Protein AF-A0A3M1CQU5-F1 (afdb_monomer)

pLDDT: mean 83.81, std 15.67, range [31.2, 97.31]

Radius of gyration: 35.04 Å; Cα contacts (8 Å, |Δi|>4): 657; chains: 1; bounding box: 74×43×96 Å

Mean predicted aligned error: 16.48 Å

Nearest PDB structures (foldseek):
  7y9a-assembly1_A-2  TM=2.782E-01  e=5.079E-05  Chelicerata
  7q62-assembly1_B  TM=3.219E-01  e=7.381E-04  Homo sapiens
  5x0t-assembly2_F  TM=5.347E-01  e=2.603E-01  Homo sapiens
  7zg0-assembly1_D  TM=3.178E-01  e=1.692E-02  Mus musculus
  3s8w-assembly3_C  TM=5.968E-01  e=6.473E-01  Homo sapiens

Foldseek 3Di:
DDPPPDDDDQFQQPDPVSDDDLQRTDCVPPAEEEEDLDFQQPQPQLCDPPHNDDDHHVQRSQLVDPSGHQKYKDFSGHRDDPCNVQLVVQLVVCLVVCLVFFSLVSSVRSLVVDDDDCRNNVRIDMDHDRRDRDAPDQAFEWDWDWDPQPQWTKIFIAGPVAGDWQKKKWKAAPPHTDDIFTQDPNRIGTDPDGQDAQGKIWIWIGDRRHDIDIDIDHRHPPPNPPVPDCPFPPDWDWDDWPPFQDEFKIKTKIFFSAWFFKWKFKADPVRDTPGTQDGGIDGGGMDMTMDGDDPPDDWAKMKIWMDTPPDIDIDIGTYDD

Secondary structure (DSSP, 8-state):
--TT-S------BSSTTS---GGGB--TT--EEEE--SSSTT-TTTTSTT----S--HHHHHHHSTTSEEEEEEESS---STTHHHHHHHHHHHHHH-TTS-HHHHHHHHHHT-SS-HHHHHHEEEEE-TTPPPPSSPPBP-EEEEE-TTSSEEEEEEETTEE--S-EEEEEETTEEEEEEE--TTSEEEE-S---TT-EEEEEEE-TTBPPEEEEEE--------TTS----SS-EEPPPBSSSBSS-EEEEEEESS-EEEEEEEE-TT--EEEEEEEEEE-SEEEEEEE---TTSPSEEEEEEEEETTEEEEEEEEE--

Sequence (321 aa):
AAYNAWPKSYLLTGTPTGHGPLTSIVVANKPAFYYSLACDHGGFDFDAPPIQISGRTVCQELCSQPDGAVGFVAYSRWGWVNSSYRLQKAFFDSLFAHPDRPASAAMFASKLTFDYHRDLVYGQNYYGDPTVRVYTRQPKELTLSFDVSTGVEIVTVTDNTGPVAGVMVALSREGVLLETGVSDAAGQVHLATPIEPALEYTVTASGEGYVVRQTRLHGSIVTSVDDDEDILPHSFELAQNYPNPFNPTTTIAFDLPERAVINLSIYNLLGQKVTTLAQGAFPGGHHTVTWEPDATVASGVYFYRLRAGAATQVRKMVLMK

Solvent-accessible surface area (backbone atoms only — not comparable to full-atom values): 18334 Å² total; per-residue (Å²): 138,69,99,76,75,64,90,80,81,76,86,56,19,81,40,101,80,54,64,60,57,82,92,45,53,71,40,87,93,53,61,45,75,45,75,50,55,47,51,38,31,39,33,88,55,36,73,38,87,96,41,80,49,84,81,72,30,66,44,55,51,34,55,69,40,98,59,23,35,64,24,35,40,22,7,38,41,64,23,72,54,98,66,43,63,54,44,51,48,38,20,50,53,39,39,74,73,37,56,85,44,24,53,50,55,15,52,53,54,15,48,73,76,51,94,81,50,66,57,52,57,69,24,47,45,80,44,68,61,64,75,49,60,62,80,91,60,89,56,44,68,62,46,80,47,77,46,74,88,71,86,51,44,36,40,35,32,28,41,100,87,42,58,38,54,67,29,38,37,36,38,26,43,96,89,41,80,76,49,72,39,56,16,36,86,75,2,39,23,78,47,86,74,76,73,54,58,83,40,69,32,40,40,36,39,43,39,75,65,36,48,73,37,74,46,79,44,67,21,59,81,66,80,68,76,62,93,82,60,91,74,44,36,96,50,77,44,74,52,80,50,46,54,66,69,22,64,74,50,30,36,36,39,36,32,24,48,48,67,35,54,35,41,32,35,33,24,43,85,88,67,48,77,74,50,72,85,46,73,47,79,42,70,42,28,84,46,76,46,77,48,69,73,59,93,87,63,71,64,43,60,35,36,40,35,43,34,44,76,92,49,72,47,75,49,78,44,38,44,52,117

Structure (mmCIF, N/CA/C/O backbone):
data_AF-A0A3M1CQU5-F1
#
_entry.id   AF-A0A3M1CQU5-F1
#
loop_
_atom_site.group_PDB
_atom_site.id
_atom_site.type_symbol
_atom_site.label_atom_id
_atom_site.label_alt_id
_atom_site.label_comp_id
_atom_site.label_asym_id
_atom_site.label_entity_id
_atom_site.label_seq_id
_atom_site.pdbx_PDB_ins_code
_atom_site.Cartn_x
_atom_site.Cartn_y
_atom_site.Cartn_z
_atom_site.occupancy
_atom_site.B_iso_or_equiv
_atom_site.auth_seq_id
_atom_site.auth_comp_id
_atom_site.auth_asym_id
_atom_site.auth_atom_id
_atom_site.pdbx_PDB_model_num
ATOM 1 N N . ALA A 1 1 ? -3.578 14.605 -34.164 1.00 35.84 1 ALA A N 1
ATOM 2 C CA . ALA A 1 1 ? -3.690 15.522 -33.018 1.00 35.84 1 ALA A CA 1
ATOM 3 C C . ALA A 1 1 ? -2.891 14.952 -31.849 1.00 35.84 1 ALA A C 1
ATOM 5 O O . ALA A 1 1 ? -3.115 13.816 -31.469 1.00 35.84 1 ALA A O 1
ATOM 6 N N . ALA A 1 2 ? -1.908 15.729 -31.389 1.00 38.56 2 ALA A N 1
ATOM 7 C CA . ALA A 1 2 ? -1.206 15.663 -30.106 1.00 38.56 2 ALA A CA 1
ATOM 8 C C . ALA A 1 2 ? -0.567 14.342 -29.601 1.00 38.56 2 ALA A C 1
ATOM 10 O O . ALA A 1 2 ? -0.976 13.788 -28.590 1.00 38.56 2 ALA A O 1
ATOM 11 N N . TYR A 1 3 ? 0.595 13.984 -30.159 1.00 41.09 3 TYR A N 1
ATOM 12 C CA . TYR A 1 3 ? 1.638 13.245 -29.413 1.00 41.09 3 TYR A CA 1
ATOM 13 C C . TYR A 1 3 ? 2.224 14.082 -28.242 1.00 41.09 3 TYR A C 1
ATOM 15 O O . TYR A 1 3 ? 2.887 13.567 -27.352 1.00 41.09 3 TYR A O 1
ATOM 23 N N . ASN A 1 4 ? 1.953 15.395 -28.228 1.00 42.69 4 ASN A N 1
ATOM 24 C CA . ASN A 1 4 ? 2.582 16.399 -27.363 1.00 42.69 4 ASN A CA 1
ATOM 25 C C . ASN A 1 4 ? 1.679 16.985 -26.252 1.00 42.69 4 ASN A C 1
ATOM 27 O O . ASN A 1 4 ? 2.086 17.967 -25.640 1.00 42.69 4 ASN A O 1
ATOM 31 N N . ALA A 1 5 ? 0.476 16.453 -26.000 1.00 41.12 5 ALA A N 1
ATOM 32 C CA . ALA A 1 5 ? -0.470 17.050 -25.033 1.00 41.12 5 ALA A CA 1
ATOM 33 C C . ALA A 1 5 ? -0.428 16.460 -23.609 1.00 41.12 5 ALA A C 1
ATOM 35 O O . ALA A 1 5 ? -1.244 16.839 -22.775 1.00 41.12 5 ALA A O 1
ATOM 36 N N . TRP A 1 6 ? 0.504 15.557 -23.306 1.00 45.16 6 TRP A N 1
ATOM 37 C CA . TRP A 1 6 ? 0.680 15.030 -21.948 1.00 45.16 6 TRP A CA 1
ATOM 38 C C . TRP A 1 6 ? 1.546 15.989 -21.113 1.00 45.16 6 TRP A C 1
ATOM 40 O O . TRP A 1 6 ? 2.422 16.644 -21.687 1.00 45.16 6 TRP A O 1
ATOM 50 N N . PRO A 1 7 ? 1.336 16.103 -19.787 1.00 42.38 7 PRO A N 1
ATOM 51 C CA . PRO A 1 7 ? 2.141 16.984 -18.946 1.00 42.38 7 PRO A CA 1
ATOM 52 C C . PRO A 1 7 ? 3.620 16.588 -19.045 1.00 42.38 7 PRO A C 1
ATOM 54 O O . PRO A 1 7 ? 4.019 15.504 -18.630 1.00 42.38 7 PRO A O 1
ATOM 57 N N . LYS A 1 8 ? 4.433 17.467 -19.640 1.00 44.16 8 LYS A N 1
ATOM 58 C CA . LYS A 1 8 ? 5.888 17.308 -19.708 1.00 44.16 8 LYS A CA 1
ATOM 59 C C . LYS A 1 8 ? 6.475 17.781 -18.385 1.00 44.16 8 LYS A C 1
ATOM 61 O O . LYS A 1 8 ? 6.495 18.980 -18.117 1.00 44.16 8 LYS A O 1
ATOM 66 N N . SER A 1 9 ? 6.958 16.858 -17.570 1.00 46.47 9 SER A N 1
ATOM 67 C CA . SER A 1 9 ? 7.877 17.174 -16.482 1.00 46.47 9 SER A CA 1
ATOM 68 C C . SER A 1 9 ? 9.291 17.260 -17.056 1.00 46.47 9 SER A C 1
ATOM 70 O O . SER A 1 9 ? 9.792 16.315 -17.662 1.00 46.47 9 SER A O 1
ATOM 72 N N . TYR A 1 10 ? 9.927 18.421 -16.905 1.00 48.38 10 TYR A N 1
ATOM 73 C CA . TYR A 1 10 ? 11.345 18.589 -17.211 1.00 48.38 10 TYR A CA 1
ATOM 74 C C . TYR A 1 10 ? 12.157 18.193 -15.979 1.00 48.38 10 TYR A C 1
ATOM 76 O O . TYR A 1 10 ? 11.840 18.619 -14.869 1.00 48.38 10 TYR A O 1
ATOM 84 N N . LEU A 1 11 ? 13.203 17.389 -16.174 1.00 51.75 11 LEU A N 1
ATOM 85 C CA . LEU A 1 11 ? 14.201 17.157 -15.137 1.00 51.75 11 LEU A CA 1
ATOM 86 C C . LEU A 1 11 ? 15.066 18.406 -15.016 1.00 51.75 11 LEU A C 1
ATOM 88 O O . LEU A 1 11 ? 15.825 18.728 -15.928 1.00 51.75 11 LEU A O 1
ATOM 92 N N . LEU A 1 12 ? 14.935 19.112 -13.897 1.00 48.31 12 LEU A N 1
ATOM 93 C CA . LEU A 1 12 ? 15.834 20.198 -13.543 1.00 48.31 12 LEU A CA 1
ATOM 94 C C . LEU A 1 12 ? 16.904 19.629 -12.618 1.00 48.31 12 LEU A C 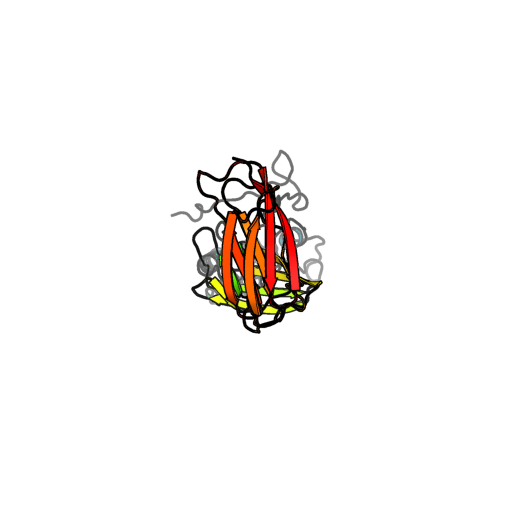1
ATOM 96 O O . LEU A 1 12 ? 16.631 19.216 -11.494 1.00 48.31 12 LEU A O 1
ATOM 100 N N . THR A 1 13 ? 18.133 19.589 -13.108 1.00 52.22 13 THR A N 1
ATOM 101 C CA . THR A 1 13 ? 19.316 19.396 -12.267 1.00 52.22 13 THR A CA 1
ATOM 102 C C . THR A 1 13 ? 19.474 20.640 -11.393 1.00 52.22 13 THR A C 1
ATOM 104 O O . THR A 1 13 ? 19.236 21.738 -11.895 1.00 52.22 13 THR A O 1
ATOM 107 N N . GLY A 1 14 ? 19.874 20.505 -10.125 1.00 42.09 14 GLY A N 1
ATOM 108 C CA . GLY A 1 14 ? 19.836 21.576 -9.110 1.00 42.09 14 GLY A CA 1
ATOM 109 C C . GLY A 1 14 ? 20.698 22.833 -9.341 1.00 42.09 14 GLY A C 1
ATOM 110 O O . GLY A 1 14 ? 20.939 23.583 -8.399 1.00 42.09 14 GLY A O 1
ATOM 111 N N . THR A 1 15 ? 21.189 23.090 -10.554 1.00 45.50 15 THR A N 1
ATOM 112 C CA . THR A 1 15 ? 21.927 24.307 -10.907 1.00 45.50 15 THR A CA 1
ATOM 113 C C . THR A 1 15 ? 20.987 25.389 -11.467 1.00 45.50 15 THR A C 1
ATOM 115 O O . THR A 1 15 ? 20.033 25.075 -12.183 1.00 45.50 15 THR A O 1
ATOM 118 N N . PRO A 1 16 ? 21.267 26.688 -11.231 1.00 46.00 16 PRO A N 1
ATOM 119 C CA . PRO A 1 16 ? 20.463 27.803 -11.757 1.00 46.00 16 PRO A CA 1
ATOM 120 C C . PRO A 1 16 ? 20.382 27.879 -13.293 1.00 46.00 16 PRO A C 1
ATOM 122 O O . PRO A 1 16 ? 19.602 28.661 -13.828 1.00 46.00 16 PRO A O 1
ATOM 125 N N . THR A 1 17 ? 21.193 27.092 -14.007 1.00 55.97 17 THR A N 1
ATOM 126 C CA . THR A 1 17 ? 21.245 27.015 -15.474 1.00 55.97 17 THR A CA 1
ATOM 127 C C . THR A 1 17 ? 20.483 25.817 -16.051 1.00 55.97 17 THR A C 1
ATOM 129 O O . THR A 1 17 ? 20.443 25.672 -17.269 1.00 55.97 17 THR A O 1
ATOM 132 N N . GLY A 1 18 ? 19.891 24.952 -15.215 1.00 51.12 18 GLY A N 1
ATOM 133 C CA . GLY A 1 18 ? 19.163 23.755 -15.661 1.00 51.12 18 GLY A CA 1
ATOM 134 C C . GLY A 1 18 ? 20.051 22.634 -16.222 1.00 51.12 18 GLY A C 1
ATOM 135 O O . GLY A 1 18 ? 19.535 21.702 -16.837 1.00 51.12 18 GLY A O 1
ATOM 136 N N . HIS A 1 19 ? 21.371 22.713 -16.014 1.00 54.97 19 HIS A N 1
ATOM 137 C CA . HIS A 1 19 ? 22.347 21.719 -16.467 1.00 54.97 19 HIS A CA 1
ATOM 138 C C . HIS A 1 19 ? 23.271 21.282 -15.322 1.00 54.97 19 HIS A C 1
ATOM 140 O O . HIS A 1 19 ? 23.996 22.091 -14.742 1.00 54.97 19 HIS A O 1
ATOM 146 N N . GLY A 1 20 ? 23.270 19.990 -15.015 1.00 64.00 20 GLY A N 1
ATOM 147 C CA . GLY A 1 20 ? 24.022 19.371 -13.929 1.00 64.00 20 GLY A CA 1
ATOM 148 C C . GLY A 1 20 ? 24.074 17.854 -14.121 1.00 64.00 20 GLY A C 1
ATOM 149 O O . GLY A 1 20 ? 23.397 17.317 -15.001 1.00 64.00 20 GLY A O 1
ATOM 150 N N . PRO A 1 21 ? 24.914 17.139 -13.362 1.00 75.75 21 PRO A N 1
ATOM 151 C CA . PRO A 1 21 ? 25.008 15.693 -13.494 1.00 75.75 21 PRO A CA 1
ATOM 152 C C . PRO A 1 21 ? 23.705 15.030 -13.027 1.00 75.75 21 PRO A C 1
ATOM 154 O O . PRO A 1 21 ? 23.021 15.551 -12.143 1.00 75.75 21 PRO A O 1
ATOM 157 N N . LEU A 1 22 ? 23.376 13.855 -13.572 1.00 78.06 22 LEU A N 1
ATOM 158 C CA . LEU A 1 22 ? 22.217 13.073 -13.116 1.00 78.06 22 LEU A CA 1
ATOM 159 C C . LEU A 1 22 ? 22.294 12.749 -11.616 1.00 78.06 22 LEU A C 1
ATOM 161 O O . LEU A 1 22 ? 21.258 12.589 -10.995 1.00 78.06 22 LEU A O 1
ATOM 165 N N . THR A 1 23 ? 23.490 12.724 -11.020 1.00 77.75 23 THR A N 1
ATOM 166 C CA . THR A 1 23 ? 23.726 12.580 -9.568 1.00 77.75 23 THR A CA 1
ATOM 167 C C . THR A 1 23 ? 23.240 13.757 -8.719 1.00 77.75 23 THR A C 1
ATOM 169 O O . THR A 1 23 ? 23.273 13.677 -7.497 1.00 77.75 23 THR A O 1
ATOM 172 N N . SER A 1 24 ? 22.832 14.866 -9.340 1.00 77.31 24 SER A N 1
ATOM 173 C CA . SER A 1 24 ? 22.363 16.084 -8.661 1.00 77.31 24 SER A CA 1
ATOM 174 C C . SER A 1 24 ? 20.851 16.296 -8.773 1.00 77.31 24 SER A C 1
ATOM 176 O O . SER A 1 24 ? 20.359 17.409 -8.561 1.00 77.31 24 SER A O 1
ATOM 178 N N . ILE A 1 25 ? 20.108 15.257 -9.167 1.00 75.75 25 ILE A N 1
ATOM 179 C CA . ILE A 1 25 ? 18.651 15.313 -9.267 1.00 75.75 25 ILE A CA 1
ATOM 180 C C . ILE A 1 25 ? 18.048 15.411 -7.863 1.00 75.75 25 ILE A C 1
ATOM 182 O O . ILE A 1 25 ? 18.372 14.633 -6.972 1.00 75.75 25 ILE A O 1
ATOM 186 N N . VAL A 1 26 ? 17.129 16.362 -7.692 1.00 73.94 26 VAL A N 1
ATOM 187 C CA . VAL A 1 26 ? 16.312 16.513 -6.484 1.00 73.94 26 VAL A CA 1
ATOM 188 C C . VAL A 1 26 ? 14.861 16.255 -6.872 1.00 73.94 26 VAL A C 1
ATOM 190 O O . VAL A 1 26 ? 14.214 17.116 -7.466 1.00 73.94 26 VAL A O 1
ATOM 193 N N . VAL A 1 27 ? 14.338 15.067 -6.556 1.00 71.00 27 VAL A N 1
ATOM 194 C CA . VAL A 1 27 ? 12.940 14.714 -6.881 1.00 71.00 27 VAL A CA 1
ATOM 195 C C . VAL A 1 27 ? 11.937 15.141 -5.816 1.00 71.00 27 VAL A C 1
ATOM 197 O O . VAL A 1 27 ? 10.739 15.103 -6.080 1.00 71.00 27 VAL A O 1
ATOM 200 N N . ALA A 1 28 ? 12.393 15.553 -4.626 1.00 74.38 28 ALA A N 1
ATOM 201 C CA . ALA A 1 28 ? 11.539 16.005 -3.522 1.00 74.38 28 ALA A CA 1
ATOM 202 C C . ALA A 1 28 ? 10.364 15.039 -3.241 1.00 74.38 28 ALA A C 1
ATOM 204 O O . ALA A 1 28 ? 9.199 15.445 -3.249 1.00 74.38 28 ALA A O 1
ATOM 205 N N . ASN A 1 29 ? 10.677 13.751 -3.041 1.00 71.81 29 ASN A N 1
ATOM 206 C CA . ASN A 1 29 ? 9.717 12.652 -2.853 1.00 71.81 29 ASN A CA 1
ATOM 207 C C . ASN A 1 29 ? 8.750 12.417 -4.033 1.00 71.81 29 ASN A C 1
ATOM 209 O O . ASN A 1 29 ? 7.657 11.884 -3.845 1.00 71.81 29 ASN A O 1
ATOM 213 N N . LYS A 1 30 ? 9.134 12.793 -5.259 1.00 76.88 30 LYS A N 1
ATOM 214 C CA . LYS A 1 30 ? 8.369 12.527 -6.491 1.00 76.88 30 LYS A CA 1
ATOM 215 C C . LYS A 1 30 ? 9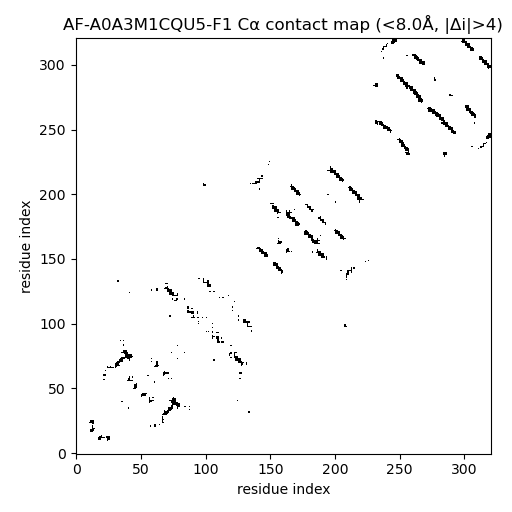.197 11.725 -7.500 1.00 76.88 30 LYS A C 1
ATOM 217 O O . LYS A 1 30 ? 9.472 12.227 -8.594 1.00 76.88 30 LYS A O 1
ATOM 222 N N . PRO A 1 31 ? 9.638 10.506 -7.149 1.00 83.19 31 PRO A N 1
ATOM 223 C CA . PRO A 1 31 ? 10.423 9.701 -8.068 1.00 83.19 31 PRO A CA 1
ATOM 224 C C . PRO A 1 31 ? 9.552 9.294 -9.269 1.00 83.19 31 PRO A C 1
ATOM 226 O O . PRO A 1 31 ? 8.332 9.148 -9.159 1.00 83.19 31 PRO A O 1
ATOM 229 N N . ALA A 1 32 ? 10.172 9.153 -10.439 1.00 84.19 32 ALA A N 1
ATOM 230 C CA . ALA A 1 32 ? 9.465 8.965 -11.704 1.00 84.19 32 ALA A CA 1
ATOM 231 C C . ALA A 1 32 ? 9.834 7.644 -12.377 1.00 84.19 32 ALA A C 1
ATOM 233 O O . ALA A 1 32 ? 10.911 7.084 -12.161 1.00 84.19 32 ALA A O 1
ATOM 234 N N . PHE A 1 33 ? 8.924 7.160 -13.218 1.00 90.38 33 PHE A N 1
ATOM 235 C CA . PHE A 1 33 ? 9.191 6.064 -14.137 1.00 90.38 33 PHE A CA 1
ATOM 236 C C . PHE A 1 33 ? 9.681 6.620 -15.473 1.00 90.38 33 PHE A C 1
ATOM 238 O O . PHE A 1 33 ? 9.090 7.562 -16.006 1.00 90.38 33 PHE A O 1
ATOM 245 N N . TYR A 1 34 ? 10.723 6.016 -16.039 1.00 91.62 34 TYR A N 1
ATOM 246 C CA . TYR A 1 34 ? 11.317 6.473 -17.291 1.00 91.62 34 TYR A CA 1
ATOM 247 C C . TYR A 1 34 ? 11.133 5.462 -18.414 1.00 91.62 34 TYR A C 1
ATOM 249 O O . TYR A 1 34 ? 11.237 4.252 -18.235 1.00 91.62 34 TYR A O 1
ATOM 257 N N . TYR A 1 35 ? 10.913 5.982 -19.615 1.00 93.31 35 TYR A N 1
ATOM 258 C CA . TYR A 1 35 ? 10.957 5.210 -20.846 1.00 93.31 35 TYR A CA 1
ATOM 259 C C . TYR A 1 35 ? 11.897 5.926 -21.813 1.00 93.31 35 TYR A C 1
ATOM 261 O O . TYR A 1 35 ? 11.647 7.077 -22.177 1.00 93.31 35 TYR A O 1
ATOM 269 N N . SER A 1 36 ? 12.964 5.258 -22.249 1.00 92.69 36 SER A N 1
ATOM 270 C CA . SER A 1 36 ? 13.907 5.804 -23.226 1.00 92.69 36 SER A CA 1
ATOM 271 C C . SER A 1 36 ? 13.810 5.077 -24.559 1.00 92.69 36 SER A C 1
ATOM 273 O O . SER A 1 36 ? 13.812 3.851 -24.620 1.00 92.69 36 SER A O 1
ATOM 275 N N . LEU A 1 37 ? 13.785 5.863 -25.635 1.00 89.94 37 LEU A N 1
ATOM 276 C CA . LEU A 1 37 ? 13.968 5.394 -27.008 1.00 89.94 37 LEU A CA 1
ATOM 277 C C . LEU A 1 37 ? 15.423 5.483 -27.484 1.00 89.94 37 LEU A C 1
ATOM 279 O O . LEU A 1 37 ? 15.710 5.137 -28.624 1.00 89.94 37 LEU A O 1
ATOM 283 N N . ALA A 1 38 ? 16.334 5.998 -26.664 1.00 89.62 38 ALA A N 1
ATOM 284 C CA . ALA A 1 38 ? 17.725 6.155 -27.058 1.00 89.62 38 ALA A CA 1
ATOM 285 C C . ALA A 1 38 ? 18.459 4.810 -27.066 1.00 89.62 38 ALA A C 1
ATOM 287 O O . ALA A 1 38 ? 18.118 3.887 -26.318 1.00 89.62 38 ALA A O 1
ATOM 288 N N . CYS A 1 39 ? 19.485 4.723 -27.909 1.00 90.19 39 CYS A N 1
ATOM 289 C CA . CYS A 1 39 ? 20.414 3.604 -27.888 1.00 90.19 39 CYS A CA 1
ATOM 290 C C . CYS A 1 39 ? 21.187 3.578 -26.567 1.00 90.19 39 CYS A C 1
ATOM 292 O O . CYS A 1 39 ? 21.390 4.621 -25.948 1.00 90.19 39 CYS A O 1
ATOM 294 N N . ASP A 1 40 ? 21.615 2.389 -26.153 1.00 90.38 40 ASP A N 1
ATOM 295 C CA . ASP A 1 40 ? 22.632 2.170 -25.121 1.00 90.38 40 ASP A CA 1
ATOM 296 C C . ASP A 1 40 ? 22.277 2.652 -23.698 1.00 90.38 40 ASP A C 1
ATOM 298 O O . ASP A 1 40 ? 23.009 2.377 -22.749 1.00 90.38 40 ASP A O 1
ATOM 302 N N . HIS A 1 41 ? 21.127 3.304 -23.490 1.00 92.44 41 HIS A N 1
ATOM 303 C CA . HIS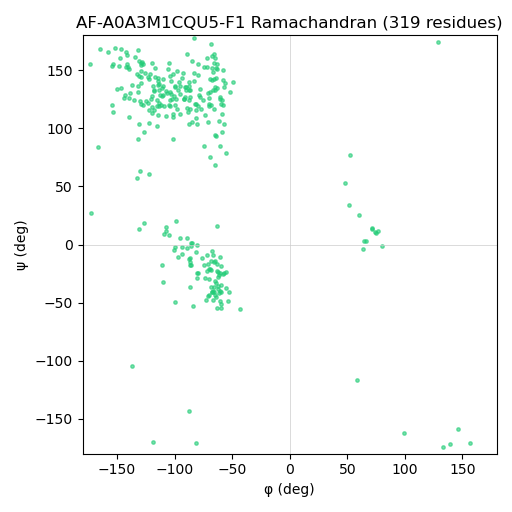 A 1 41 ? 20.707 3.819 -22.181 1.00 92.44 41 HIS A CA 1
ATOM 304 C C . HIS A 1 41 ? 20.559 2.729 -21.115 1.00 92.44 41 HIS A C 1
ATOM 306 O O . HIS A 1 41 ? 20.653 3.053 -19.936 1.00 92.44 41 HIS A O 1
ATOM 312 N N . GLY A 1 42 ? 20.316 1.480 -21.519 1.00 92.50 42 GLY A N 1
ATOM 313 C CA . GLY A 1 42 ? 20.245 0.305 -20.651 1.00 92.50 42 GLY A CA 1
ATOM 314 C C . GLY A 1 42 ? 21.444 -0.642 -20.786 1.00 92.50 42 GLY A C 1
ATOM 315 O O . GLY A 1 42 ? 21.372 -1.778 -20.328 1.00 92.50 42 GLY A O 1
ATOM 316 N N . GLY A 1 43 ? 22.530 -0.261 -21.458 1.00 91.88 43 GLY A N 1
ATOM 317 C CA . GLY A 1 43 ? 23.698 -1.137 -21.607 1.00 91.88 43 GLY A CA 1
ATOM 318 C C . GLY A 1 43 ? 24.353 -1.435 -20.255 1.00 91.88 43 GLY A C 1
ATOM 319 O O . GLY A 1 43 ? 25.168 -0.659 -19.774 1.00 91.88 43 GLY A O 1
ATOM 320 N N . PHE A 1 44 ? 23.979 -2.540 -19.611 1.00 89.06 44 PHE A N 1
ATOM 321 C CA . PHE A 1 44 ? 24.439 -2.874 -18.258 1.00 89.06 44 PHE A CA 1
ATOM 322 C C . PHE A 1 44 ? 25.783 -3.614 -18.235 1.00 89.06 44 PHE A C 1
ATOM 324 O O . PHE A 1 44 ? 26.269 -3.942 -17.160 1.00 89.06 44 PHE A O 1
ATOM 331 N N . ASP A 1 45 ? 26.348 -3.882 -19.408 1.00 89.25 45 ASP A N 1
ATOM 332 C CA . ASP A 1 45 ? 27.493 -4.758 -19.656 1.00 89.25 45 ASP A CA 1
ATOM 333 C C . ASP A 1 45 ? 28.614 -4.065 -20.453 1.00 89.25 45 ASP A C 1
ATOM 335 O O . ASP A 1 45 ? 29.453 -4.728 -21.056 1.00 89.25 45 ASP A O 1
ATOM 339 N N . PHE A 1 46 ? 28.634 -2.728 -20.510 1.00 87.12 46 PHE A N 1
ATOM 340 C CA . PHE A 1 46 ? 29.663 -1.989 -21.259 1.00 87.12 46 PHE A CA 1
ATOM 341 C C . PHE A 1 46 ? 31.071 -2.079 -20.674 1.00 87.12 46 PHE A C 1
ATOM 343 O O . PHE A 1 46 ? 32.030 -1.736 -21.364 1.00 87.12 46 PHE A O 1
ATOM 350 N N . ASP A 1 47 ? 31.204 -2.548 -19.441 1.00 85.12 47 ASP A N 1
ATOM 351 C CA . ASP A 1 47 ? 32.473 -2.841 -18.789 1.00 85.12 47 ASP A CA 1
ATOM 352 C C . ASP A 1 47 ? 33.003 -4.255 -19.108 1.00 85.12 47 ASP A C 1
ATOM 354 O O . ASP A 1 47 ? 34.081 -4.624 -18.635 1.00 85.12 47 ASP A O 1
ATOM 358 N N . ALA A 1 48 ? 32.294 -5.027 -19.944 1.00 82.81 48 ALA A N 1
ATOM 359 C CA . ALA A 1 48 ? 32.647 -6.387 -20.336 1.00 82.81 48 ALA A CA 1
ATOM 360 C C . ALA A 1 48 ? 32.781 -6.564 -21.868 1.00 82.81 48 ALA A C 1
ATOM 362 O O . ALA A 1 48 ? 31.992 -6.010 -22.638 1.00 82.81 48 ALA A O 1
ATOM 363 N N . PRO A 1 49 ? 33.731 -7.399 -22.352 1.00 81.88 49 PRO A N 1
ATOM 364 C CA . PRO A 1 49 ? 33.941 -7.625 -23.784 1.00 81.88 49 PRO A CA 1
ATOM 365 C C . PRO A 1 49 ? 32.642 -7.946 -24.554 1.00 81.88 49 PRO A C 1
ATOM 367 O O . PRO A 1 49 ? 31.831 -8.736 -24.071 1.00 81.88 49 PRO A O 1
ATOM 370 N N . PRO A 1 50 ? 32.449 -7.407 -25.776 1.00 79.94 50 PRO A N 1
ATOM 371 C CA . PRO A 1 50 ? 33.445 -6.734 -26.617 1.00 79.94 50 PRO A CA 1
ATOM 372 C C . PRO A 1 50 ? 33.563 -5.217 -26.391 1.00 79.94 50 PRO A C 1
ATOM 374 O O . PRO A 1 50 ? 34.394 -4.581 -27.037 1.00 79.94 50 PRO A O 1
ATOM 377 N N . ILE A 1 51 ? 32.738 -4.629 -25.521 1.00 78.56 51 ILE A N 1
ATOM 378 C CA . ILE A 1 51 ? 32.746 -3.191 -25.226 1.00 78.56 51 ILE A CA 1
ATOM 379 C C . ILE A 1 51 ? 33.515 -2.993 -23.912 1.00 78.56 51 ILE A C 1
ATOM 381 O O . ILE A 1 51 ? 33.389 -3.784 -22.994 1.00 78.56 51 ILE A O 1
ATOM 385 N N . GLN A 1 52 ? 34.396 -2.000 -23.823 1.00 83.38 52 GLN A N 1
ATOM 386 C CA . GLN A 1 52 ? 35.206 -1.766 -22.614 1.00 83.38 52 GLN A CA 1
ATOM 387 C C . GLN A 1 52 ? 35.168 -0.288 -22.239 1.00 83.38 52 GLN A C 1
ATOM 389 O O . GLN A 1 52 ? 36.187 0.400 -22.198 1.00 83.38 52 GLN A O 1
ATOM 394 N N . ILE A 1 53 ? 33.956 0.217 -22.033 1.00 83.25 53 ILE A N 1
ATOM 395 C CA . ILE A 1 53 ? 33.693 1.598 -21.642 1.00 83.25 53 ILE A CA 1
ATOM 396 C C . ILE A 1 53 ? 33.337 1.598 -20.159 1.00 83.25 53 ILE A C 1
ATOM 398 O O . ILE A 1 53 ? 32.360 0.981 -19.743 1.00 83.25 53 ILE A O 1
ATOM 402 N N . SER A 1 54 ? 34.132 2.305 -19.359 1.00 79.94 54 SER A N 1
ATOM 403 C CA . SER A 1 54 ? 33.850 2.502 -17.941 1.00 79.94 54 SER A CA 1
ATOM 404 C C . SER A 1 54 ? 32.811 3.605 -17.731 1.00 79.94 54 SER A C 1
ATOM 406 O O . SER A 1 54 ? 32.765 4.595 -18.462 1.00 79.94 54 SER A O 1
ATOM 408 N N . GLY A 1 55 ? 31.981 3.445 -16.702 1.00 83.06 55 GLY A N 1
ATOM 409 C CA . GLY A 1 55 ? 30.951 4.412 -16.328 1.00 83.06 55 GLY A CA 1
ATOM 410 C C . GLY A 1 55 ? 29.578 3.771 -16.176 1.00 83.06 55 GLY A C 1
ATOM 411 O O . GLY A 1 55 ? 29.394 2.585 -16.436 1.00 83.06 55 GLY A O 1
ATOM 412 N N . ARG A 1 56 ? 28.611 4.569 -15.720 1.00 86.19 56 ARG A N 1
ATOM 413 C CA . ARG A 1 56 ? 27.208 4.161 -15.614 1.00 86.19 56 ARG A CA 1
ATOM 414 C C . ARG A 1 56 ? 26.430 4.708 -16.798 1.00 86.19 56 ARG A C 1
ATOM 416 O O . ARG A 1 56 ? 26.569 5.875 -17.161 1.00 86.19 56 ARG A O 1
ATOM 423 N N . THR A 1 57 ? 25.585 3.871 -17.382 1.00 89.38 57 THR A N 1
ATOM 424 C CA . THR A 1 57 ? 24.573 4.329 -18.338 1.00 89.38 57 THR A CA 1
ATOM 425 C C . THR A 1 57 ? 23.538 5.215 -17.652 1.00 89.38 57 THR A C 1
ATOM 427 O O . THR A 1 57 ? 23.399 5.197 -16.430 1.00 89.38 57 THR A O 1
ATOM 430 N N . VAL A 1 58 ? 22.757 5.962 -18.439 1.00 89.25 58 VAL A N 1
ATOM 431 C CA . VAL A 1 58 ? 21.660 6.798 -17.918 1.00 89.25 58 VAL A CA 1
ATOM 432 C C . VAL A 1 58 ? 20.711 5.984 -17.034 1.00 89.25 58 VAL A C 1
ATOM 434 O O . VAL A 1 58 ? 20.295 6.463 -15.982 1.00 89.25 58 VAL A O 1
ATOM 437 N N . CYS A 1 59 ? 20.393 4.746 -17.429 1.00 91.81 59 CYS A N 1
ATOM 438 C CA . CYS A 1 59 ? 19.550 3.871 -16.626 1.00 91.81 59 CYS A CA 1
ATOM 439 C C . CYS A 1 59 ? 20.221 3.463 -15.315 1.00 91.81 59 CYS A C 1
ATOM 441 O O . CYS A 1 59 ? 19.588 3.553 -14.269 1.00 91.81 59 CYS A O 1
ATOM 443 N N . GLN A 1 60 ? 21.481 3.018 -15.350 1.00 90.06 60 GLN A N 1
ATOM 444 C CA . GLN A 1 60 ? 22.198 2.640 -14.129 1.00 90.06 60 GLN A CA 1
ATOM 445 C C . GLN A 1 60 ? 22.320 3.827 -13.174 1.00 90.06 60 GLN A C 1
ATOM 447 O O . GLN A 1 60 ? 22.131 3.665 -11.975 1.00 90.06 60 GLN A O 1
ATOM 452 N N . GLU A 1 61 ? 22.588 5.017 -13.705 1.00 89.44 61 GLU A N 1
ATOM 453 C CA . GLU A 1 61 ? 22.709 6.232 -12.914 1.00 89.44 61 GLU A CA 1
ATOM 454 C C . GLU A 1 61 ? 21.383 6.564 -12.222 1.00 89.44 61 GLU A C 1
ATOM 456 O O . GLU A 1 61 ? 21.336 6.608 -10.994 1.00 89.44 61 GLU A O 1
ATOM 461 N N . LEU A 1 62 ? 20.284 6.667 -12.979 1.00 89.06 62 LEU A N 1
ATOM 462 C CA . LEU A 1 62 ? 18.972 6.972 -12.406 1.00 89.06 62 LEU A CA 1
ATOM 463 C C . LEU A 1 62 ? 18.446 5.867 -11.486 1.00 89.06 62 LEU A C 1
ATOM 465 O O . LEU A 1 62 ? 17.884 6.185 -10.453 1.00 89.06 62 LEU A O 1
ATOM 469 N N . CYS A 1 63 ? 18.600 4.583 -11.806 1.00 89.38 63 CYS A N 1
ATOM 470 C CA . CYS A 1 63 ? 18.088 3.506 -10.947 1.00 89.38 63 CYS A CA 1
ATOM 471 C C . CYS A 1 63 ? 18.925 3.292 -9.675 1.00 89.38 63 CYS A C 1
ATOM 473 O O . CYS A 1 63 ? 18.454 2.643 -8.747 1.00 89.38 63 CYS A O 1
ATOM 475 N N . SER A 1 64 ? 20.162 3.796 -9.625 1.00 87.31 64 SER A N 1
ATOM 476 C CA . SER A 1 64 ? 21.048 3.630 -8.462 1.00 87.31 64 SER A CA 1
ATOM 477 C C . SER A 1 64 ? 20.889 4.705 -7.388 1.00 87.31 64 SER A C 1
ATOM 479 O O . SER A 1 64 ? 21.431 4.558 -6.292 1.00 87.31 64 SER A O 1
ATOM 481 N N . GLN A 1 65 ? 20.192 5.798 -7.697 1.00 83.06 65 GLN A N 1
ATOM 482 C CA . GLN A 1 65 ? 20.021 6.913 -6.776 1.00 83.06 65 GLN A CA 1
ATOM 483 C C . GLN A 1 65 ? 18.800 6.693 -5.872 1.00 83.06 65 GLN A C 1
ATOM 485 O O . GLN A 1 65 ? 17.759 6.273 -6.377 1.00 83.06 65 GLN A O 1
ATOM 490 N N . PRO A 1 66 ? 18.878 7.030 -4.567 1.00 76.81 66 PRO A N 1
ATOM 491 C CA . PRO A 1 66 ? 17.731 6.945 -3.654 1.00 76.81 66 PRO A CA 1
ATOM 492 C C . PRO A 1 66 ? 16.511 7.730 -4.155 1.00 76.81 66 PRO A C 1
ATOM 494 O O . PRO A 1 66 ? 15.379 7.272 -4.053 1.00 76.81 66 PRO A O 1
ATOM 497 N N . ASP A 1 67 ? 16.781 8.885 -4.761 1.00 75.69 67 ASP A N 1
ATOM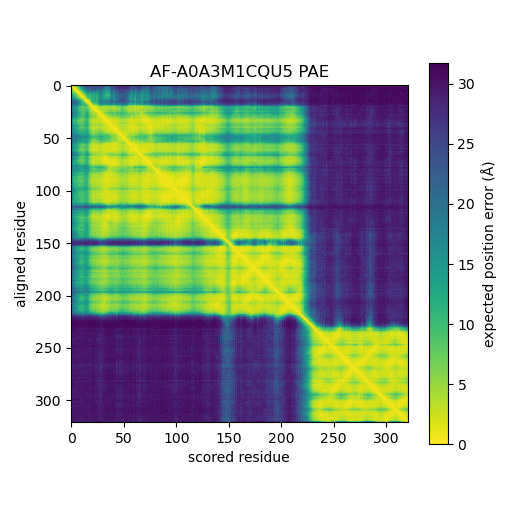 498 C CA . ASP A 1 67 ? 15.812 9.814 -5.344 1.00 75.69 67 ASP A CA 1
ATOM 499 C C . ASP A 1 67 ? 15.685 9.645 -6.868 1.00 75.69 67 ASP A C 1
ATOM 501 O O . ASP A 1 67 ? 15.287 10.550 -7.593 1.00 75.69 67 ASP A O 1
ATOM 505 N N . GLY A 1 68 ? 16.091 8.493 -7.385 1.00 82.44 68 GLY A N 1
ATOM 506 C CA . GLY A 1 68 ? 16.210 8.245 -8.807 1.00 82.44 68 GLY A CA 1
ATOM 507 C C . GLY A 1 68 ? 14.930 7.750 -9.487 1.00 82.44 68 GLY A C 1
ATOM 508 O O . GLY A 1 68 ? 13.807 8.177 -9.213 1.00 82.44 68 GLY A O 1
ATOM 509 N N . ALA A 1 69 ? 15.109 6.843 -10.442 1.00 89.06 69 ALA A N 1
ATOM 510 C CA . ALA A 1 69 ? 14.020 6.190 -11.156 1.00 89.06 69 ALA A CA 1
ATOM 511 C C . ALA A 1 69 ? 13.389 5.067 -10.322 1.00 89.06 69 ALA A C 1
ATOM 513 O O . ALA A 1 69 ? 14.094 4.144 -9.923 1.00 89.06 69 ALA A O 1
ATOM 514 N N . VAL A 1 70 ? 12.056 5.068 -10.171 1.00 90.31 70 VAL A N 1
ATOM 515 C CA . VAL A 1 70 ? 11.329 3.906 -9.598 1.00 90.31 70 VAL A CA 1
ATOM 516 C C . VAL A 1 70 ? 11.312 2.703 -10.543 1.00 90.31 70 VAL A C 1
ATOM 518 O O . VAL A 1 70 ? 11.094 1.569 -10.132 1.00 90.31 70 VAL A O 1
ATOM 521 N N . GLY A 1 71 ? 11.526 2.962 -11.830 1.00 93.00 71 GLY A N 1
ATOM 522 C CA . GLY A 1 71 ? 11.634 1.966 -12.878 1.00 93.00 71 GLY A CA 1
ATOM 523 C C . GLY A 1 71 ? 12.034 2.628 -14.188 1.00 93.00 71 GLY A C 1
ATOM 524 O O . GLY A 1 71 ? 11.820 3.830 -14.390 1.00 93.00 71 GLY A O 1
ATOM 525 N N . PHE A 1 72 ? 12.649 1.852 -15.071 1.00 94.69 72 PHE A N 1
ATOM 526 C CA . PHE A 1 72 ? 13.158 2.353 -16.339 1.00 94.69 72 PHE A CA 1
ATOM 527 C C . PHE A 1 72 ? 12.975 1.288 -17.426 1.00 94.69 72 PHE A C 1
ATOM 529 O O . PHE A 1 72 ? 13.452 0.168 -17.287 1.00 94.69 72 PHE A O 1
ATOM 536 N N . VAL A 1 73 ? 12.322 1.633 -18.537 1.00 95.06 73 VAL A N 1
ATOM 537 C CA . VAL A 1 73 ? 12.397 0.856 -19.786 1.00 95.06 73 VAL A CA 1
ATOM 538 C C . VAL A 1 73 ? 13.416 1.489 -20.727 1.00 95.06 73 VAL A C 1
ATOM 540 O O . VAL A 1 73 ? 13.256 2.637 -21.149 1.00 95.06 73 VAL A O 1
ATOM 543 N N . ALA A 1 74 ? 14.483 0.759 -21.042 1.00 94.88 74 ALA A N 1
ATOM 544 C CA . ALA A 1 74 ? 15.586 1.244 -21.870 1.00 94.88 74 ALA A CA 1
ATOM 545 C C . ALA A 1 74 ? 16.104 0.158 -22.812 1.00 94.88 74 ALA A C 1
ATOM 547 O O . ALA A 1 74 ? 15.866 -1.032 -22.607 1.00 94.88 74 ALA A O 1
ATOM 548 N N . TYR A 1 75 ? 16.844 0.575 -23.834 1.00 93.06 75 TYR A N 1
ATOM 549 C CA . TYR A 1 75 ? 17.484 -0.339 -24.770 1.00 93.06 75 TYR A CA 1
ATOM 550 C C . TYR A 1 75 ? 18.940 -0.571 -24.370 1.00 93.06 75 TYR A C 1
ATOM 552 O O . TYR A 1 75 ? 19.671 0.379 -24.095 1.00 93.06 75 TYR A O 1
ATOM 560 N N . SER A 1 76 ? 19.365 -1.834 -24.346 1.00 91.06 76 SER A N 1
ATOM 561 C CA . SER A 1 76 ? 20.752 -2.215 -24.055 1.00 91.06 76 SER A CA 1
ATOM 562 C C . SER A 1 76 ? 21.708 -1.841 -25.181 1.00 91.06 76 SER A C 1
ATOM 564 O O . SER A 1 76 ? 22.885 -1.600 -24.926 1.00 91.06 76 SER A O 1
ATOM 566 N N . ARG A 1 77 ? 21.196 -1.822 -26.416 1.00 87.69 77 ARG A N 1
ATOM 567 C CA . ARG A 1 77 ? 21.921 -1.507 -27.648 1.00 87.69 77 ARG A CA 1
ATOM 568 C C . ARG A 1 77 ? 21.075 -0.589 -28.527 1.00 87.69 77 ARG A C 1
ATOM 570 O O . ARG A 1 77 ? 20.914 0.585 -28.224 1.00 87.69 77 ARG A O 1
ATOM 577 N N . TRP A 1 78 ? 20.474 -1.110 -29.594 1.00 83.19 78 TRP A N 1
ATOM 578 C CA . TRP A 1 78 ? 19.821 -0.297 -30.619 1.00 83.19 78 TRP A CA 1
ATOM 579 C C . TRP A 1 78 ? 18.386 0.046 -30.207 1.00 83.19 78 TRP A C 1
ATOM 581 O O . TRP A 1 78 ? 17.504 -0.808 -30.241 1.00 83.19 78 TRP A O 1
ATOM 591 N N . GLY A 1 79 ? 18.168 1.300 -29.805 1.00 80.00 79 GLY A N 1
ATOM 592 C CA . GLY A 1 79 ? 16.864 1.799 -29.356 1.00 80.00 79 GLY A CA 1
ATOM 593 C C . GLY A 1 79 ? 16.196 2.777 -30.312 1.00 80.00 79 GLY A C 1
ATOM 594 O O . GLY A 1 79 ? 14.971 2.772 -30.421 1.00 80.00 79 GLY A O 1
ATOM 595 N N . TRP A 1 80 ? 16.971 3.584 -31.044 1.00 81.75 80 TRP A N 1
ATOM 596 C CA . TRP A 1 80 ? 16.447 4.647 -31.904 1.00 81.75 80 TRP A CA 1
ATOM 597 C C . TRP A 1 80 ? 16.441 4.234 -33.378 1.00 81.75 80 TRP A C 1
ATOM 599 O O . TRP A 1 80 ? 17.402 4.458 -34.112 1.00 81.75 80 TRP A O 1
ATOM 609 N N . VAL A 1 81 ? 15.334 3.647 -33.829 1.00 82.50 81 VAL A N 1
ATOM 610 C CA . VAL A 1 81 ? 15.064 3.399 -35.250 1.00 82.50 81 VAL A CA 1
ATOM 611 C C . VAL A 1 81 ? 13.649 3.860 -35.596 1.00 82.50 81 VAL A C 1
ATOM 613 O O . VAL A 1 81 ? 12.831 4.131 -34.716 1.00 82.50 81 VAL A O 1
ATOM 616 N N . ASN A 1 82 ? 13.332 3.946 -36.891 1.00 82.00 82 ASN A N 1
ATOM 617 C CA . ASN A 1 82 ? 12.071 4.526 -37.373 1.00 82.00 82 ASN A CA 1
ATOM 618 C C . ASN A 1 82 ? 10.809 3.873 -36.774 1.00 82.00 82 ASN A C 1
ATOM 620 O O . ASN A 1 82 ? 9.753 4.489 -36.736 1.00 82.00 82 ASN A O 1
ATOM 624 N N . SER A 1 83 ? 10.892 2.630 -36.305 1.00 84.00 83 SER A N 1
ATOM 625 C CA .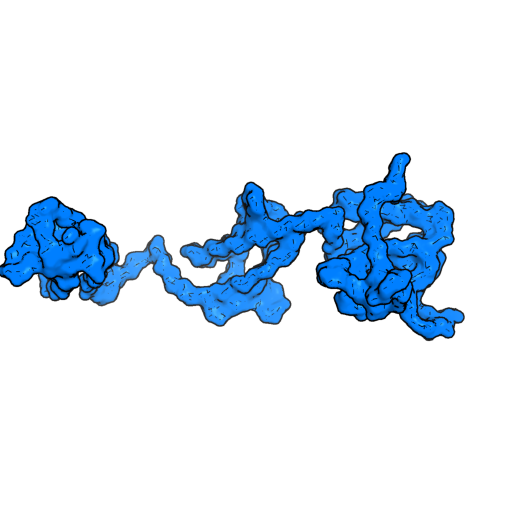 SER A 1 83 ? 9.764 1.882 -35.755 1.00 84.00 83 SER A CA 1
ATOM 626 C C . SER A 1 83 ? 9.695 1.835 -34.223 1.00 84.00 83 SER A C 1
ATOM 628 O O . SER A 1 83 ? 8.687 1.365 -33.690 1.00 84.00 83 SER A O 1
ATOM 630 N N . SER A 1 84 ? 10.683 2.373 -33.497 1.00 85.25 84 SER A N 1
ATOM 631 C CA . SER A 1 84 ? 10.749 2.284 -32.027 1.00 85.25 84 SER A CA 1
ATOM 632 C C . SER A 1 84 ? 9.582 2.974 -31.313 1.00 85.25 84 SER A C 1
ATOM 634 O O . SER A 1 84 ? 9.168 2.551 -30.232 1.00 85.25 84 SER A O 1
ATOM 636 N N . TYR A 1 85 ? 8.994 4.003 -31.935 1.00 87.19 85 TYR A N 1
ATOM 637 C CA . TYR A 1 85 ? 7.827 4.701 -31.389 1.00 87.19 85 TYR A CA 1
ATOM 638 C C . TYR A 1 85 ? 6.599 3.789 -31.253 1.00 87.19 85 TYR A C 1
ATOM 640 O O . TYR A 1 85 ? 5.725 4.072 -30.441 1.00 87.19 85 TYR A O 1
ATOM 648 N N . ARG A 1 86 ? 6.504 2.698 -32.028 1.00 88.31 86 ARG A N 1
ATOM 649 C CA . ARG A 1 86 ? 5.362 1.773 -31.951 1.00 88.31 86 ARG A CA 1
ATOM 650 C C . ARG A 1 86 ? 5.375 0.984 -30.643 1.00 88.31 86 ARG A C 1
ATOM 652 O O . ARG A 1 86 ? 4.340 0.904 -29.996 1.00 88.31 86 ARG A O 1
ATOM 659 N N . LEU A 1 87 ? 6.548 0.496 -30.222 1.00 89.69 87 LEU A N 1
ATOM 660 C CA . LEU A 1 87 ? 6.744 -0.145 -28.914 1.00 89.69 87 LEU A CA 1
ATOM 661 C C . LEU A 1 87 ? 6.441 0.831 -27.775 1.00 89.69 87 LEU A C 1
ATOM 663 O O . LEU A 1 87 ? 5.764 0.469 -26.820 1.00 89.69 87 LEU A O 1
ATOM 667 N N . GLN A 1 88 ? 6.878 2.088 -27.899 1.00 92.19 88 GLN A N 1
ATOM 668 C CA . GLN A 1 88 ? 6.568 3.114 -26.901 1.00 92.19 88 GLN A CA 1
ATOM 669 C C . GLN A 1 88 ? 5.072 3.407 -26.829 1.00 92.19 88 GLN A C 1
ATOM 671 O O . GLN A 1 88 ? 4.509 3.478 -25.740 1.00 92.19 88 GLN A O 1
ATOM 676 N N . LYS A 1 89 ? 4.418 3.563 -27.983 1.00 92.44 89 LYS A N 1
ATOM 677 C CA . LYS A 1 89 ? 2.978 3.789 -28.042 1.00 92.44 89 LYS A CA 1
ATOM 678 C C . LYS A 1 89 ? 2.231 2.617 -27.407 1.00 92.44 89 LYS A C 1
ATOM 680 O O . LYS A 1 89 ? 1.434 2.849 -26.512 1.00 92.44 89 LYS A O 1
ATOM 685 N N . ALA A 1 90 ? 2.531 1.384 -27.815 1.00 92.88 90 ALA A N 1
ATOM 686 C CA . ALA A 1 90 ? 1.890 0.187 -27.276 1.00 92.88 90 ALA A CA 1
ATOM 687 C C . ALA A 1 90 ? 2.150 0.011 -25.771 1.00 92.88 90 ALA A C 1
ATOM 689 O O . ALA A 1 90 ? 1.250 -0.394 -25.039 1.00 92.88 90 ALA A O 1
ATOM 690 N N . PHE A 1 91 ? 3.347 0.374 -25.296 1.00 94.06 91 PHE A N 1
ATOM 691 C CA . PHE A 1 91 ? 3.668 0.405 -23.870 1.00 94.06 91 PHE A CA 1
ATOM 692 C C . PHE A 1 91 ? 2.745 1.366 -23.122 1.00 94.06 91 PHE A C 1
ATOM 694 O O . PHE A 1 91 ? 2.081 0.952 -22.179 1.00 94.06 91 PHE A O 1
ATOM 701 N N . PHE A 1 92 ? 2.662 2.631 -23.546 1.00 93.81 92 PHE A N 1
ATOM 702 C CA . PHE A 1 92 ? 1.821 3.606 -22.853 1.00 93.81 92 PHE A CA 1
ATOM 703 C C . PHE A 1 92 ? 0.333 3.289 -23.001 1.00 93.81 92 PHE A C 1
ATOM 705 O O . PHE A 1 92 ? -0.384 3.363 -22.010 1.00 93.81 92 PHE A O 1
ATOM 712 N N . ASP A 1 93 ? -0.128 2.864 -24.180 1.00 94.44 93 ASP A N 1
ATOM 713 C CA . ASP A 1 93 ? -1.507 2.406 -24.371 1.00 94.44 93 ASP A CA 1
ATOM 714 C C . ASP A 1 93 ? -1.847 1.303 -23.355 1.00 94.44 93 ASP A C 1
ATOM 716 O O . ASP A 1 93 ? -2.850 1.404 -22.653 1.00 94.44 93 ASP A O 1
ATOM 720 N N . SER A 1 94 ? -0.984 0.288 -23.217 1.00 94.25 94 SER A N 1
ATOM 721 C CA . SER A 1 94 ? -1.178 -0.793 -22.247 1.00 94.25 94 SER A CA 1
ATOM 722 C C . SER A 1 94 ? -1.085 -0.309 -20.801 1.00 94.25 94 SER A C 1
ATOM 724 O O . SER A 1 94 ? -1.850 -0.777 -19.964 1.00 94.25 94 SER A O 1
ATOM 726 N N . LEU A 1 95 ? -0.153 0.595 -20.490 1.00 93.00 95 LEU A N 1
ATOM 727 C CA . LEU A 1 95 ? 0.056 1.112 -19.138 1.00 93.00 95 LEU A CA 1
ATOM 728 C C . LEU A 1 95 ? -1.161 1.904 -18.647 1.00 93.00 95 LEU A C 1
ATOM 730 O O . LEU A 1 95 ? -1.589 1.750 -17.508 1.00 93.00 95 LEU A O 1
ATOM 734 N N . PHE A 1 96 ? -1.730 2.746 -19.511 1.00 91.56 96 PHE A N 1
ATOM 735 C CA . PHE A 1 96 ? -2.907 3.550 -19.185 1.00 91.56 96 PHE A CA 1
ATOM 736 C C . PHE A 1 96 ? -4.218 2.758 -19.275 1.00 91.56 96 PHE A C 1
ATOM 738 O O . PHE A 1 96 ? -5.185 3.141 -18.618 1.00 91.56 96 PHE A O 1
ATOM 745 N N . ALA A 1 97 ? -4.268 1.680 -20.067 1.00 92.19 97 ALA A N 1
ATOM 746 C CA . ALA A 1 97 ? -5.428 0.790 -20.147 1.00 92.19 97 ALA A CA 1
ATOM 747 C C . ALA A 1 97 ? -5.500 -0.227 -18.995 1.00 92.19 97 ALA A C 1
ATOM 749 O O . ALA A 1 97 ? -6.591 -0.697 -18.681 1.00 92.19 97 ALA A O 1
ATOM 750 N N . HIS A 1 98 ? -4.361 -0.560 -18.379 1.00 91.50 98 HIS A N 1
ATOM 751 C CA . HIS A 1 98 ? -4.252 -1.551 -17.303 1.00 91.50 98 HIS A CA 1
ATOM 752 C C . HIS A 1 98 ? -3.478 -1.006 -16.088 1.00 91.50 98 HIS A C 1
ATOM 754 O O . HIS A 1 98 ? -2.399 -1.513 -15.765 1.00 91.50 98 HIS A O 1
ATOM 760 N N . PRO A 1 99 ? -3.997 0.041 -15.419 1.00 85.81 99 PRO A N 1
ATOM 761 C CA . PRO A 1 99 ? -3.394 0.617 -14.207 1.00 85.81 99 PRO A CA 1
ATOM 762 C C . PRO A 1 99 ? -3.270 -0.371 -13.030 1.00 85.81 99 PRO A C 1
ATOM 764 O O . PRO A 1 99 ? -2.479 -0.143 -12.116 1.00 85.81 99 PRO A O 1
ATOM 767 N N . ASP A 1 100 ? -4.013 -1.480 -13.058 1.00 86.44 100 ASP A N 1
ATOM 768 C CA . ASP A 1 100 ? -3.953 -2.589 -12.102 1.00 86.44 100 ASP A CA 1
ATOM 769 C C . ASP A 1 100 ? -2.667 -3.430 -12.220 1.00 86.44 100 ASP A C 1
ATOM 771 O O . ASP A 1 100 ? -2.314 -4.182 -11.303 1.00 86.44 100 ASP A O 1
ATOM 775 N N . ARG A 1 101 ? -1.942 -3.307 -13.339 1.00 91.75 101 ARG A N 1
ATOM 776 C CA . ARG A 1 101 ? -0.782 -4.140 -13.676 1.00 91.75 101 ARG A CA 1
ATOM 777 C C . ARG A 1 101 ? 0.536 -3.387 -13.499 1.00 91.75 101 ARG A C 1
ATOM 779 O O . ARG A 1 101 ? 0.592 -2.170 -13.674 1.00 91.75 101 ARG A O 1
ATOM 786 N N . PRO A 1 102 ? 1.636 -4.095 -13.187 1.00 93.81 102 PRO A N 1
ATOM 787 C CA . PRO A 1 102 ? 2.946 -3.465 -13.128 1.00 93.81 102 PRO A CA 1
ATOM 788 C C . PRO A 1 102 ? 3.403 -2.976 -14.506 1.00 93.81 102 PRO A C 1
ATOM 790 O O . PRO A 1 102 ? 3.021 -3.523 -15.544 1.00 93.81 102 PRO A O 1
ATOM 793 N N . ALA A 1 103 ? 4.300 -1.988 -14.525 1.00 93.81 103 ALA A N 1
ATOM 794 C CA . ALA A 1 103 ? 4.824 -1.429 -15.773 1.00 93.81 103 ALA A CA 1
ATOM 795 C C . ALA A 1 103 ? 5.571 -2.472 -16.633 1.00 93.81 103 ALA A C 1
ATOM 797 O O . ALA A 1 103 ? 5.593 -2.377 -17.862 1.00 93.81 103 ALA A O 1
ATOM 798 N N . SER A 1 104 ? 6.128 -3.514 -16.013 1.00 95.44 104 SER A N 1
ATOM 799 C CA . SER A 1 104 ? 6.727 -4.655 -16.715 1.00 95.44 104 SER A CA 1
ATOM 800 C C . SER A 1 104 ? 5.719 -5.396 -17.611 1.00 95.44 104 SER A C 1
ATOM 802 O O . SER A 1 104 ? 6.071 -5.816 -18.714 1.00 95.44 104 SER A O 1
ATOM 804 N N . ALA A 1 105 ? 4.447 -5.483 -17.204 1.00 95.75 105 ALA A N 1
ATOM 805 C CA . ALA A 1 105 ? 3.384 -6.091 -18.001 1.00 95.75 105 ALA A CA 1
ATOM 806 C C . ALA A 1 105 ? 3.055 -5.250 -19.242 1.00 95.75 105 ALA A C 1
ATOM 808 O O . ALA A 1 105 ? 2.826 -5.806 -20.315 1.00 95.75 105 ALA A O 1
ATOM 809 N N . ALA A 1 106 ? 3.101 -3.919 -19.128 1.00 94.69 106 ALA A N 1
ATOM 810 C CA . ALA A 1 106 ? 2.940 -3.021 -20.270 1.00 94.69 106 ALA A CA 1
ATOM 811 C C . ALA A 1 106 ? 4.092 -3.163 -21.280 1.00 94.69 106 ALA A C 1
ATOM 813 O O . ALA A 1 106 ? 3.873 -3.121 -22.491 1.00 94.69 106 ALA A O 1
ATOM 814 N N . MET A 1 107 ? 5.319 -3.394 -20.800 1.00 94.38 107 MET A N 1
ATOM 815 C CA . MET A 1 107 ? 6.463 -3.704 -21.663 1.00 94.38 107 MET A CA 1
ATOM 816 C C . MET A 1 107 ? 6.318 -5.068 -22.335 1.00 94.38 107 MET A C 1
ATOM 818 O O . MET A 1 107 ? 6.611 -5.206 -23.518 1.00 94.38 107 MET A O 1
ATOM 822 N N . PHE A 1 108 ? 5.839 -6.081 -21.619 1.00 93.69 108 PHE A N 1
ATOM 823 C CA . PHE A 1 108 ? 5.541 -7.369 -22.233 1.00 93.69 108 PHE A CA 1
ATOM 824 C C . PHE A 1 108 ? 4.473 -7.231 -23.330 1.00 93.69 108 PHE A C 1
ATOM 826 O O . PHE A 1 108 ? 4.691 -7.673 -24.456 1.00 93.69 108 PHE A O 1
ATOM 833 N N . ALA A 1 109 ? 3.364 -6.547 -23.038 1.00 93.44 109 ALA A N 1
ATOM 834 C CA . ALA A 1 109 ? 2.289 -6.309 -23.995 1.00 93.44 109 ALA A CA 1
ATOM 835 C C . ALA A 1 109 ? 2.770 -5.534 -25.231 1.00 93.44 109 ALA A C 1
ATOM 837 O O . ALA A 1 109 ? 2.407 -5.888 -26.352 1.00 93.44 109 ALA A O 1
ATOM 838 N N . SER A 1 110 ? 3.633 -4.526 -25.060 1.00 92.62 110 SER A N 1
ATOM 839 C CA . SER A 1 110 ? 4.168 -3.767 -26.193 1.00 92.62 110 SER A CA 1
ATOM 840 C C . SER A 1 110 ? 4.993 -4.638 -27.139 1.00 92.62 110 SER A C 1
ATOM 842 O O . SER A 1 110 ? 4.868 -4.503 -28.358 1.00 92.62 110 SER A O 1
ATOM 844 N N . LYS A 1 111 ? 5.769 -5.587 -26.604 1.00 90.94 111 LYS A N 1
ATOM 845 C CA . LYS A 1 111 ? 6.552 -6.541 -27.400 1.00 90.94 111 LYS A CA 1
ATOM 846 C C . LYS A 1 111 ? 5.678 -7.480 -28.230 1.00 90.94 111 LYS A C 1
ATOM 848 O O . LYS A 1 111 ? 6.077 -7.833 -29.334 1.00 90.94 111 LYS A O 1
ATOM 853 N N . LEU A 1 112 ? 4.481 -7.829 -27.752 1.00 89.62 112 LEU A N 1
ATOM 854 C CA . LEU A 1 112 ? 3.531 -8.662 -28.502 1.00 89.62 112 LEU A CA 1
ATOM 855 C C . LEU A 1 112 ? 2.941 -7.954 -29.728 1.00 89.62 112 LEU A C 1
ATOM 857 O O . LEU A 1 112 ? 2.460 -8.618 -30.638 1.00 89.62 112 LEU A O 1
ATOM 861 N N . THR A 1 113 ? 2.974 -6.619 -29.773 1.00 86.56 113 THR A N 1
ATOM 862 C CA . THR A 1 113 ? 2.449 -5.845 -30.914 1.00 86.56 113 THR A CA 1
ATOM 863 C C . THR A 1 113 ? 3.411 -5.768 -32.100 1.00 86.56 113 THR A C 1
ATOM 865 O O . THR A 1 113 ? 3.112 -5.106 -33.096 1.00 86.56 113 THR A O 1
ATOM 868 N N . PHE A 1 114 ? 4.592 -6.381 -31.983 1.00 81.94 114 PHE A N 1
ATOM 869 C CA . PHE A 1 114 ? 5.689 -6.167 -32.910 1.00 81.94 114 PHE A CA 1
ATOM 870 C C . PHE A 1 114 ? 6.206 -7.490 -33.488 1.00 81.94 114 PHE A C 1
ATOM 872 O O . PHE A 1 114 ? 7.058 -8.150 -32.899 1.00 81.94 114 PHE A O 1
ATOM 879 N N . ASP A 1 115 ? 5.718 -7.841 -34.681 1.00 71.38 115 ASP A N 1
ATOM 880 C CA . ASP A 1 115 ? 5.881 -9.184 -35.255 1.00 71.38 115 ASP A CA 1
ATOM 881 C C . ASP A 1 115 ? 7.334 -9.589 -35.551 1.00 71.38 115 ASP A C 1
ATOM 883 O O . ASP A 1 115 ? 7.657 -10.769 -35.427 1.00 71.38 115 ASP A O 1
ATOM 887 N N . TYR A 1 116 ? 8.235 -8.664 -35.929 1.00 64.62 116 TYR A N 1
ATOM 888 C CA . TYR A 1 116 ? 9.648 -9.027 -36.133 1.00 64.62 116 TYR A CA 1
ATOM 889 C C . TYR A 1 116 ? 10.634 -7.846 -36.251 1.00 64.62 116 TYR A C 1
ATOM 891 O O . TYR A 1 116 ? 11.064 -7.462 -37.340 1.00 64.62 116 TYR A O 1
ATOM 899 N N . HIS A 1 117 ? 11.093 -7.314 -35.118 1.00 65.50 117 HIS A N 1
ATOM 900 C CA . HIS A 1 117 ? 12.396 -6.641 -35.030 1.00 65.50 117 HIS A CA 1
ATOM 901 C C . HIS A 1 117 ? 13.146 -7.183 -33.822 1.00 65.50 117 HIS A C 1
ATOM 903 O O . HIS A 1 117 ? 13.007 -6.665 -32.714 1.00 65.50 117 HIS A O 1
ATOM 909 N N . ARG A 1 118 ? 13.936 -8.237 -34.068 1.00 71.75 118 ARG A N 1
ATOM 910 C CA . ARG A 1 118 ? 14.754 -8.929 -33.067 1.00 71.75 118 ARG A CA 1
ATOM 911 C C . ARG A 1 118 ? 15.465 -7.922 -32.159 1.00 71.75 118 ARG A C 1
ATOM 913 O O . ARG A 1 118 ? 15.254 -7.917 -30.955 1.00 71.75 118 ARG A O 1
ATOM 920 N N . ASP A 1 119 ? 16.216 -6.999 -32.740 1.00 77.81 119 ASP A N 1
ATOM 921 C CA . ASP A 1 119 ? 17.104 -6.153 -31.943 1.00 77.81 119 ASP A CA 1
ATOM 922 C C . ASP A 1 119 ? 16.353 -5.085 -31.127 1.00 77.81 119 ASP A C 1
ATOM 924 O O . ASP A 1 119 ? 16.777 -4.769 -30.020 1.00 77.81 119 ASP A O 1
ATOM 928 N N . LEU A 1 120 ? 15.188 -4.607 -31.589 1.00 83.38 120 LEU A N 1
ATOM 929 C CA . LEU A 1 120 ? 14.339 -3.709 -30.794 1.00 83.38 120 LEU A CA 1
ATOM 930 C C . LEU A 1 120 ? 13.632 -4.445 -29.653 1.00 83.38 120 LEU A C 1
ATOM 932 O O . LEU A 1 120 ? 13.643 -3.990 -28.513 1.00 83.38 120 LEU A O 1
ATOM 936 N N . VAL A 1 121 ? 13.022 -5.593 -29.944 1.00 87.25 121 VAL A N 1
ATOM 937 C CA . VAL A 1 121 ? 12.240 -6.348 -28.955 1.00 87.25 121 VAL A CA 1
ATOM 938 C C . VAL A 1 121 ? 13.150 -6.986 -27.902 1.00 87.25 121 VAL A C 1
ATOM 940 O O . VAL A 1 121 ? 12.854 -6.906 -26.710 1.00 87.25 121 VAL A O 1
ATOM 943 N N . TYR A 1 122 ? 14.269 -7.593 -28.308 1.00 86.94 122 TYR A N 1
ATOM 944 C CA . TYR A 1 122 ? 15.225 -8.211 -27.381 1.00 86.94 122 TYR A CA 1
ATOM 945 C C . TYR A 1 122 ? 16.170 -7.193 -26.739 1.00 86.94 122 TYR A C 1
ATOM 947 O O . TYR A 1 122 ? 16.603 -7.403 -25.610 1.00 86.94 122 TYR A O 1
ATOM 955 N N . GLY A 1 123 ? 16.467 -6.081 -27.417 1.00 89.19 123 GLY A N 1
ATOM 956 C CA . GLY A 1 123 ? 17.289 -5.011 -26.857 1.00 89.19 123 GLY A CA 1
ATOM 957 C C . GLY A 1 123 ? 16.575 -4.199 -25.777 1.00 89.19 123 GLY A C 1
ATOM 958 O O . GLY A 1 123 ? 17.244 -3.594 -24.944 1.00 89.19 123 GLY A O 1
ATOM 959 N N . GLN A 1 124 ? 15.239 -4.181 -25.757 1.00 92.44 124 GLN A N 1
ATOM 960 C CA . GLN A 1 124 ? 14.468 -3.482 -24.732 1.00 92.44 124 GLN A CA 1
ATOM 961 C C . GLN A 1 124 ? 14.417 -4.277 -23.423 1.00 92.44 124 GLN A C 1
ATOM 963 O O . GLN A 1 124 ? 13.960 -5.422 -23.394 1.00 92.44 124 GLN A O 1
ATOM 968 N N . ASN A 1 125 ? 14.790 -3.627 -22.327 1.00 93.31 125 ASN A N 1
ATOM 969 C CA . ASN A 1 125 ? 14.870 -4.199 -20.989 1.00 93.31 125 ASN A CA 1
ATOM 970 C C . ASN A 1 125 ? 14.116 -3.336 -19.972 1.00 93.31 125 ASN A C 1
ATOM 972 O O . ASN A 1 125 ? 13.946 -2.129 -20.168 1.00 93.31 125 ASN A O 1
ATOM 976 N N . TYR A 1 126 ? 13.673 -3.983 -18.895 1.00 94.81 126 TYR A N 1
ATOM 977 C CA . TYR A 1 126 ? 13.068 -3.347 -17.730 1.00 94.81 126 TYR A CA 1
ATOM 978 C C . TYR A 1 126 ? 14.092 -3.328 -16.597 1.00 94.81 126 TYR A C 1
ATOM 980 O O . TYR A 1 126 ? 14.678 -4.363 -16.285 1.00 94.81 126 TYR A O 1
ATOM 988 N N . TYR A 1 127 ? 14.274 -2.174 -15.968 1.00 94.56 127 TYR A N 1
ATOM 989 C CA . TYR A 1 127 ? 15.178 -1.973 -14.841 1.00 94.56 127 TYR A CA 1
ATOM 990 C C . TYR A 1 127 ? 14.393 -1.441 -13.644 1.00 94.56 127 TYR A C 1
ATOM 992 O O . TYR A 1 127 ? 13.485 -0.622 -13.807 1.00 94.56 127 TYR A O 1
ATOM 1000 N N . GLY A 1 128 ? 14.764 -1.894 -12.447 1.00 91.31 128 GLY A N 1
ATOM 1001 C CA . GLY A 1 128 ? 14.028 -1.648 -11.206 1.00 91.31 128 GLY A CA 1
ATOM 1002 C C . GLY A 1 128 ? 13.150 -2.836 -10.813 1.00 91.31 128 GLY A C 1
ATOM 1003 O O . GLY A 1 128 ? 13.344 -3.951 -11.298 1.00 91.31 128 GLY A O 1
ATOM 1004 N N . ASP A 1 129 ? 12.182 -2.595 -9.932 1.00 91.19 129 ASP A N 1
ATOM 1005 C CA . ASP A 1 129 ? 11.267 -3.630 -9.449 1.00 91.19 129 ASP A CA 1
ATOM 1006 C C . ASP A 1 129 ? 10.194 -3.944 -10.516 1.00 91.19 129 ASP A C 1
ATOM 1008 O O . ASP A 1 129 ? 9.405 -3.060 -10.880 1.00 91.19 129 ASP A O 1
ATOM 1012 N N . PRO A 1 130 ? 10.136 -5.179 -11.057 1.00 93.00 130 PRO A N 1
ATOM 1013 C CA . PRO A 1 130 ? 9.161 -5.549 -12.079 1.00 93.00 130 PRO A CA 1
ATOM 1014 C C . PRO A 1 130 ? 7.734 -5.665 -11.536 1.00 93.00 130 PRO A C 1
ATOM 1016 O O . PRO A 1 130 ? 6.810 -5.822 -12.332 1.00 93.00 130 PRO A O 1
ATOM 1019 N N . THR A 1 131 ? 7.535 -5.614 -10.221 1.00 90.88 131 THR A N 1
ATOM 1020 C CA . THR A 1 131 ? 6.228 -5.707 -9.560 1.00 90.88 131 THR A CA 1
ATOM 1021 C C . THR A 1 131 ? 5.633 -4.340 -9.219 1.00 90.88 131 THR A C 1
ATOM 1023 O O . THR A 1 131 ? 4.440 -4.253 -8.921 1.00 90.88 131 THR A O 1
ATOM 1026 N N . VAL A 1 132 ? 6.421 -3.262 -9.338 1.00 86.50 132 VAL A N 1
ATOM 1027 C CA . VAL A 1 132 ? 5.956 -1.892 -9.095 1.00 86.50 132 VAL A CA 1
ATOM 1028 C C . VAL A 1 132 ? 4.817 -1.526 -10.046 1.00 86.50 132 VAL A C 1
ATOM 1030 O O . VAL A 1 132 ? 4.931 -1.578 -11.277 1.00 86.50 132 VAL A O 1
ATOM 1033 N N . ARG A 1 133 ? 3.707 -1.103 -9.442 1.00 88.50 133 ARG A N 1
ATOM 1034 C CA . ARG A 1 133 ? 2.591 -0.443 -10.119 1.00 88.50 133 ARG A CA 1
ATOM 1035 C C . ARG A 1 133 ? 2.829 1.056 -10.055 1.00 88.50 133 ARG A C 1
ATOM 1037 O O . ARG A 1 133 ? 3.042 1.611 -8.980 1.00 88.50 133 ARG A O 1
ATOM 1044 N N . VAL A 1 134 ? 2.828 1.704 -11.212 1.00 88.88 134 VAL A N 1
ATOM 1045 C CA . VAL A 1 134 ? 3.075 3.144 -11.313 1.00 88.88 134 VAL A CA 1
ATOM 1046 C C . VAL A 1 134 ? 1.757 3.900 -11.343 1.00 88.88 134 VAL A C 1
ATOM 1048 O O . VAL A 1 134 ? 0.827 3.527 -12.057 1.00 88.88 134 VAL A O 1
ATOM 1051 N N . TYR A 1 135 ? 1.682 4.997 -10.595 1.00 88.00 135 TYR A N 1
ATOM 1052 C CA . TYR A 1 135 ? 0.519 5.871 -10.647 1.00 88.00 135 TYR A CA 1
ATOM 1053 C C . TYR A 1 135 ? 0.456 6.583 -12.001 1.00 88.00 135 TYR A C 1
ATOM 1055 O O . TYR A 1 135 ? 1.357 7.332 -12.374 1.00 88.00 135 TYR A O 1
ATOM 1063 N N . THR A 1 136 ? -0.633 6.367 -12.736 1.00 85.88 136 THR A N 1
ATOM 1064 C CA . THR A 1 136 ? -0.908 7.039 -14.018 1.00 85.88 136 THR A CA 1
ATOM 1065 C C . THR A 1 136 ? -1.760 8.301 -13.856 1.00 85.88 136 THR A C 1
ATOM 1067 O O . THR A 1 136 ? -1.957 9.054 -14.811 1.00 85.88 136 THR A O 1
ATOM 1070 N N . ARG A 1 137 ? -2.277 8.537 -12.645 1.00 85.94 137 ARG A N 1
ATOM 1071 C CA . ARG A 1 137 ? -3.089 9.686 -12.217 1.00 85.94 137 ARG A CA 1
ATOM 1072 C C . ARG A 1 137 ? -2.764 9.994 -10.755 1.00 85.94 137 ARG A C 1
ATOM 1074 O O . ARG A 1 137 ? -2.118 9.185 -10.095 1.00 85.94 137 ARG A O 1
ATOM 1081 N N . GLN A 1 138 ? -3.212 11.140 -10.245 1.00 87.94 138 GLN A N 1
ATOM 1082 C CA . GLN A 1 138 ? -3.069 11.446 -8.820 1.00 87.94 138 GLN A CA 1
ATOM 1083 C C . GLN A 1 138 ? -3.805 10.380 -7.986 1.00 87.94 138 GLN A C 1
ATOM 1085 O O . GLN A 1 138 ? -5.011 10.213 -8.192 1.00 87.94 138 GLN A O 1
ATOM 1090 N N . PRO A 1 139 ? -3.110 9.653 -7.091 1.00 90.31 139 PRO A N 1
ATOM 1091 C CA . PRO A 1 139 ? -3.750 8.641 -6.269 1.00 90.31 139 PRO A CA 1
ATOM 1092 C C . PRO A 1 139 ? -4.630 9.281 -5.191 1.00 90.31 139 PRO A C 1
ATOM 1094 O O . PRO A 1 139 ? -4.386 10.410 -4.758 1.00 90.31 139 PRO A O 1
ATOM 1097 N N . LYS A 1 140 ? -5.660 8.551 -4.770 1.00 93.31 140 LYS A N 1
ATOM 1098 C CA . LYS A 1 140 ? -6.521 8.905 -3.639 1.00 93.31 140 LYS A CA 1
ATOM 1099 C C . LYS A 1 140 ? -5.962 8.342 -2.332 1.00 93.31 140 LYS A C 1
ATOM 1101 O O . LYS A 1 140 ? -5.146 7.424 -2.335 1.00 93.31 140 LYS A O 1
ATOM 1106 N N . GLU A 1 141 ? -6.452 8.861 -1.216 1.00 94.62 141 GLU A N 1
ATOM 1107 C CA . GLU A 1 141 ? -6.104 8.379 0.121 1.00 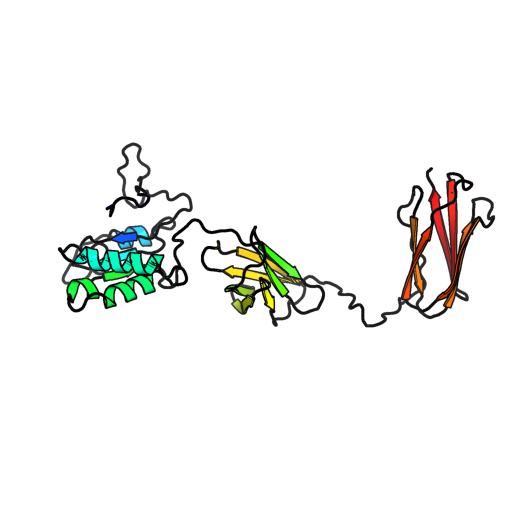94.62 141 GLU A CA 1
ATOM 1108 C C . GLU A 1 141 ? -7.110 7.332 0.611 1.00 94.62 141 GLU A C 1
ATOM 1110 O O . GLU A 1 141 ? -8.312 7.460 0.367 1.00 94.62 141 GLU A O 1
ATOM 1115 N N . LEU A 1 142 ? -6.612 6.323 1.328 1.00 94.81 142 LEU A N 1
ATOM 1116 C CA . LEU A 1 142 ? -7.423 5.323 2.023 1.00 94.81 142 LEU A CA 1
ATOM 1117 C C . LEU A 1 142 ? -7.442 5.589 3.527 1.00 94.81 142 LEU A C 1
ATOM 1119 O O . LEU A 1 142 ? -6.429 5.956 4.128 1.00 94.81 142 LEU A O 1
ATOM 1123 N N . THR A 1 143 ? -8.584 5.309 4.142 1.00 93.62 143 THR A N 1
ATOM 1124 C CA . THR A 1 143 ? -8.768 5.247 5.590 1.00 93.62 143 THR A CA 1
ATOM 1125 C C . THR A 1 143 ? -9.085 3.812 5.989 1.00 93.62 143 THR A C 1
ATOM 1127 O O . THR A 1 143 ? -9.921 3.154 5.369 1.00 93.62 143 THR A O 1
ATOM 1130 N N . LEU A 1 144 ? -8.394 3.332 7.022 1.00 91.94 144 LEU A N 1
ATOM 1131 C CA . LEU A 1 144 ? -8.597 2.009 7.603 1.00 91.94 144 LEU A CA 1
ATOM 1132 C C . LEU A 1 144 ? -9.203 2.179 8.991 1.00 91.94 144 LEU A C 1
ATOM 1134 O O . LEU A 1 144 ? -8.651 2.918 9.809 1.00 91.94 144 LEU A O 1
ATOM 1138 N N . SER A 1 145 ? -10.310 1.493 9.244 1.00 87.12 145 SER A N 1
ATOM 1139 C CA . SER A 1 145 ? -10.906 1.366 10.572 1.00 87.12 145 SER A CA 1
ATOM 1140 C C . SER A 1 145 ? -10.996 -0.100 10.963 1.00 87.12 145 SER A C 1
ATOM 1142 O O . SER A 1 145 ? -11.200 -0.968 10.114 1.00 87.12 145 SER A O 1
ATOM 1144 N N . PHE A 1 146 ? -10.850 -0.352 12.256 1.00 82.38 146 PHE A N 1
ATOM 1145 C CA . PHE A 1 146 ? -10.775 -1.686 12.831 1.00 82.38 146 PHE A CA 1
ATOM 1146 C C . PHE A 1 146 ? -11.932 -1.847 13.798 1.00 82.38 146 PHE A C 1
ATOM 1148 O O . PHE A 1 146 ? -12.109 -1.000 14.676 1.00 82.38 146 PHE A O 1
ATOM 1155 N N . ASP A 1 147 ? -12.703 -2.912 13.625 1.00 72.31 147 ASP A N 1
ATOM 1156 C CA . ASP A 1 147 ? -13.653 -3.350 14.635 1.00 72.31 147 ASP A CA 1
ATOM 1157 C C . ASP A 1 147 ? -13.043 -4.537 15.384 1.00 72.31 147 ASP A C 1
ATOM 1159 O O . ASP A 1 147 ? -12.798 -5.591 14.801 1.00 72.31 147 ASP A O 1
ATOM 1163 N N . VAL A 1 148 ? -12.733 -4.320 16.661 1.00 59.78 148 VAL A N 1
ATOM 1164 C CA . VAL A 1 148 ? -12.090 -5.304 17.550 1.00 59.78 148 VAL A CA 1
ATOM 1165 C C . VAL A 1 148 ? -13.117 -5.880 18.542 1.00 59.78 148 VAL A C 1
ATOM 1167 O O . VAL A 1 148 ? -12.757 -6.584 19.478 1.00 59.78 148 VAL A O 1
ATOM 1170 N N . SER A 1 149 ? -14.411 -5.574 18.378 1.00 49.22 149 SER A N 1
ATOM 1171 C CA . SER A 1 149 ? -15.443 -5.875 19.381 1.00 49.22 149 SER A CA 1
ATOM 1172 C C . SER A 1 149 ? -15.892 -7.341 19.445 1.00 49.22 149 SER A C 1
ATOM 1174 O O . SER A 1 149 ? -16.558 -7.705 20.404 1.00 49.22 149 SER A O 1
ATOM 1176 N N . THR A 1 150 ? -15.533 -8.194 18.475 1.00 40.62 150 THR A N 1
ATOM 1177 C CA . THR A 1 150 ? -16.129 -9.545 18.334 1.00 40.62 150 THR A CA 1
ATOM 1178 C C . THR A 1 150 ? -15.125 -10.692 18.173 1.00 40.62 150 THR A C 1
ATOM 1180 O O . THR A 1 150 ? -15.494 -11.788 17.755 1.00 40.62 150 THR A O 1
ATOM 1183 N N . GLY A 1 151 ? -13.834 -10.469 18.443 1.00 47.25 151 GLY A N 1
ATOM 1184 C CA . GLY A 1 151 ? -12.807 -11.508 18.255 1.00 47.25 151 GLY A CA 1
ATOM 1185 C C . GLY A 1 151 ? -12.570 -11.923 16.791 1.00 47.25 151 GLY A C 1
ATOM 1186 O O . GLY A 1 151 ? -11.750 -12.802 16.530 1.00 47.25 151 GLY A O 1
ATOM 1187 N N . VAL A 1 152 ? -13.245 -11.273 15.836 1.00 47.56 152 VAL A N 1
ATOM 1188 C CA . VAL A 1 152 ? -13.003 -11.347 14.392 1.00 47.56 152 VAL A CA 1
ATOM 1189 C C . VAL A 1 152 ? -12.662 -9.942 13.925 1.00 47.56 152 VAL A C 1
ATOM 1191 O O . VAL A 1 152 ? -13.501 -9.044 13.963 1.00 47.56 152 VAL A O 1
ATOM 1194 N N . GLU A 1 153 ? -11.425 -9.741 13.492 1.00 69.12 153 GLU A N 1
ATOM 1195 C CA . GLU A 1 153 ? -10.976 -8.418 13.087 1.00 69.12 153 GLU A CA 1
ATOM 1196 C C . GLU A 1 153 ? -11.431 -8.107 11.671 1.00 69.12 153 GLU A C 1
ATOM 1198 O O . GLU A 1 153 ? -10.884 -8.593 10.674 1.00 69.12 153 GLU A O 1
ATOM 1203 N N . ILE A 1 154 ? -12.464 -7.277 11.590 1.00 83.31 154 ILE A N 1
ATOM 1204 C CA . ILE A 1 154 ? -12.914 -6.720 10.326 1.00 83.31 154 ILE A CA 1
ATOM 1205 C C . ILE A 1 154 ? -12.136 -5.431 10.089 1.00 83.31 154 ILE A C 1
ATOM 1207 O O . ILE A 1 154 ? -12.299 -4.433 10.798 1.00 83.31 154 ILE A O 1
ATOM 1211 N N . VAL A 1 155 ? -11.307 -5.439 9.049 1.00 89.75 155 VAL A N 1
ATOM 1212 C CA . VAL A 1 155 ? -10.690 -4.221 8.526 1.00 89.75 155 VAL A CA 1
ATOM 1213 C C . VAL A 1 155 ? -11.653 -3.611 7.525 1.00 89.75 155 VAL A C 1
ATOM 1215 O O . VAL A 1 155 ? -11.939 -4.205 6.488 1.00 89.75 155 VAL A O 1
ATOM 1218 N N . THR A 1 156 ? -12.144 -2.411 7.818 1.00 92.31 156 THR A N 1
ATOM 1219 C CA . THR A 1 156 ? -12.971 -1.653 6.877 1.00 92.31 156 THR A CA 1
ATOM 1220 C C . THR A 1 156 ? -12.113 -0.621 6.156 1.00 92.31 156 THR A C 1
ATOM 1222 O O . THR A 1 156 ? -11.437 0.204 6.775 1.00 92.31 156 THR A O 1
ATOM 1225 N N . VAL A 1 157 ? -12.147 -0.676 4.829 1.00 95.75 157 VAL A N 1
ATOM 1226 C CA . VAL A 1 157 ? -11.402 0.176 3.909 1.00 95.75 157 VAL A CA 1
ATOM 1227 C C . VAL A 1 157 ? -12.354 1.193 3.291 1.00 95.75 157 VAL A C 1
ATOM 1229 O O . VAL A 1 157 ? -13.318 0.839 2.609 1.00 95.75 157 VAL A O 1
ATOM 1232 N N . THR A 1 158 ? -12.069 2.472 3.508 1.00 95.38 158 THR A N 1
ATOM 1233 C CA . THR A 1 158 ? -12.874 3.587 2.994 1.00 95.38 158 THR A CA 1
ATOM 1234 C C . THR A 1 158 ? -12.004 4.630 2.305 1.00 95.38 158 THR A C 1
ATOM 1236 O O . THR A 1 158 ? -10.806 4.738 2.566 1.00 95.38 158 THR A O 1
ATOM 1239 N N . ASP A 1 159 ? -12.611 5.423 1.430 1.00 94.12 159 ASP A N 1
ATOM 1240 C CA . ASP A 1 159 ? -12.074 6.700 0.972 1.00 94.12 159 ASP A CA 1
ATOM 1241 C C . ASP A 1 159 ? -13.031 7.842 1.353 1.00 94.12 159 ASP A C 1
ATOM 1243 O O . ASP A 1 159 ? -13.980 7.668 2.119 1.00 94.12 159 ASP A O 1
ATOM 1247 N N . ASN A 1 160 ? -12.790 9.043 0.833 1.00 91.62 160 ASN A N 1
ATOM 1248 C CA . ASN A 1 160 ? -13.635 10.207 1.099 1.00 91.62 160 ASN A CA 1
ATOM 1249 C C . ASN A 1 160 ? -15.057 10.120 0.505 1.00 91.62 160 ASN A C 1
ATOM 1251 O O . ASN A 1 160 ? -15.860 11.023 0.735 1.00 91.62 160 ASN A O 1
ATOM 1255 N N . THR A 1 161 ? -15.361 9.085 -0.279 1.00 92.06 161 THR A N 1
ATOM 1256 C CA . THR A 1 161 ? -16.662 8.855 -0.920 1.00 92.06 161 THR A CA 1
ATOM 1257 C C . THR A 1 161 ? -17.425 7.664 -0.344 1.00 92.06 161 THR A C 1
ATOM 1259 O O . THR A 1 161 ? -18.639 7.597 -0.527 1.00 92.06 161 THR A O 1
ATOM 1262 N N . GLY A 1 162 ? -16.758 6.762 0.382 1.00 93.44 162 GLY A N 1
ATOM 1263 C CA . GLY A 1 162 ? -17.392 5.616 1.032 1.00 93.44 162 GLY A CA 1
ATOM 1264 C C . GLY A 1 162 ? -16.503 4.369 1.069 1.00 93.44 162 GLY A C 1
ATOM 1265 O O . GLY A 1 162 ? -15.280 4.486 0.976 1.00 93.44 162 GLY A O 1
ATOM 1266 N N . PRO A 1 163 ? -17.098 3.173 1.228 1.00 95.88 163 PRO A N 1
ATOM 1267 C CA . PRO A 1 163 ? -16.367 1.908 1.215 1.00 95.88 163 PRO A CA 1
ATOM 1268 C C . PRO A 1 163 ? -15.709 1.608 -0.134 1.00 95.88 163 PRO A C 1
ATOM 1270 O O . PRO A 1 163 ? -16.280 1.894 -1.188 1.00 95.88 163 PRO A O 1
ATOM 1273 N N . VAL A 1 164 ? -14.520 1.002 -0.101 1.00 96.50 164 VAL A N 1
ATOM 1274 C CA . VAL A 1 164 ? -13.727 0.704 -1.303 1.00 96.50 164 VAL A CA 1
ATOM 1275 C C . VAL A 1 164 ? -13.497 -0.798 -1.430 1.00 96.50 164 VAL A C 1
ATOM 1277 O O . VAL A 1 164 ? -12.827 -1.401 -0.593 1.00 96.50 164 VAL A O 1
ATOM 1280 N N . ALA A 1 165 ? -14.004 -1.387 -2.512 1.00 95.62 165 ALA A N 1
ATOM 1281 C CA . ALA A 1 165 ? -13.803 -2.791 -2.865 1.00 95.62 165 ALA A CA 1
ATOM 1282 C C . ALA A 1 165 ? -12.493 -3.022 -3.638 1.00 95.62 165 ALA A C 1
ATOM 1284 O O . ALA A 1 165 ? -11.980 -2.116 -4.298 1.00 95.62 165 ALA A O 1
ATOM 1285 N N . GLY A 1 166 ? -11.983 -4.255 -3.621 1.00 94.44 166 GLY A N 1
ATOM 1286 C CA . GLY A 1 166 ? -10.825 -4.667 -4.421 1.00 94.44 166 GLY A CA 1
ATOM 1287 C C . GLY A 1 166 ? -9.468 -4.203 -3.881 1.00 94.44 166 GLY A C 1
ATOM 1288 O O . GLY A 1 166 ? -8.461 -4.311 -4.582 1.00 94.44 166 GLY A O 1
ATOM 1289 N N . VAL A 1 167 ? -9.414 -3.695 -2.648 1.00 95.69 167 VAL A N 1
ATOM 1290 C CA . VAL A 1 167 ? -8.169 -3.296 -1.983 1.00 95.69 167 VAL A CA 1
ATOM 1291 C C . VAL A 1 167 ? -7.567 -4.509 -1.291 1.00 95.69 167 VAL A C 1
ATOM 1293 O O . VAL A 1 167 ? -8.229 -5.164 -0.492 1.00 95.69 167 VAL A O 1
ATOM 1296 N N . MET A 1 168 ? -6.299 -4.800 -1.578 1.00 95.62 168 MET A N 1
ATOM 1297 C CA . MET A 1 168 ? -5.547 -5.826 -0.865 1.00 95.62 168 MET A CA 1
ATOM 1298 C C . MET A 1 168 ? -5.154 -5.289 0.509 1.00 95.62 168 MET A C 1
ATOM 1300 O O . MET A 1 168 ? -4.484 -4.261 0.599 1.00 95.62 168 MET A O 1
ATOM 1304 N N . VAL A 1 169 ? -5.526 -6.000 1.563 1.00 96.00 169 VAL A N 1
ATOM 1305 C CA . VAL A 1 169 ? -5.108 -5.752 2.940 1.00 96.00 169 VAL A CA 1
ATOM 1306 C C . VAL A 1 169 ? -4.181 -6.882 3.362 1.00 96.00 169 VAL A C 1
ATOM 1308 O O . VAL A 1 169 ? -4.514 -8.051 3.209 1.00 96.00 169 VAL A O 1
ATOM 1311 N N . ALA A 1 170 ? -3.010 -6.534 3.880 1.00 95.44 170 ALA A N 1
ATOM 1312 C CA . ALA A 1 170 ? -2.000 -7.459 4.362 1.00 95.44 170 ALA A CA 1
ATOM 1313 C C . ALA A 1 170 ? -1.719 -7.195 5.841 1.00 95.44 170 ALA A C 1
ATOM 1315 O O . ALA A 1 170 ? -1.367 -6.075 6.218 1.00 95.44 170 ALA A O 1
ATOM 1316 N N . LEU A 1 171 ? -1.844 -8.234 6.659 1.00 93.38 171 LEU A N 1
ATOM 1317 C CA . LEU A 1 171 ? -1.458 -8.239 8.061 1.00 93.38 171 LEU A CA 1
ATOM 1318 C C . LEU A 1 171 ? -0.048 -8.811 8.186 1.00 93.38 171 LEU A C 1
ATOM 1320 O O . LEU A 1 171 ? 0.253 -9.887 7.669 1.00 93.38 171 LEU A O 1
ATOM 1324 N N . SER A 1 172 ? 0.825 -8.099 8.887 1.00 94.25 172 SER A N 1
ATOM 1325 C CA . SER A 1 172 ? 2.210 -8.514 9.102 1.00 94.25 172 SER A CA 1
ATOM 1326 C C . SER A 1 172 ? 2.683 -8.186 10.512 1.00 94.25 172 SER A C 1
ATOM 1328 O O . SER A 1 172 ? 2.169 -7.267 11.147 1.00 94.25 172 SER A O 1
ATOM 1330 N N . ARG A 1 173 ? 3.684 -8.917 10.997 1.00 91.25 173 ARG A N 1
ATOM 1331 C CA . ARG A 1 173 ? 4.340 -8.690 12.290 1.00 91.25 173 ARG A CA 1
ATOM 1332 C C . ARG A 1 173 ? 5.839 -8.875 12.115 1.00 91.25 173 ARG A C 1
ATOM 1334 O O . ARG A 1 173 ? 6.258 -9.853 11.508 1.00 91.25 173 ARG A O 1
ATOM 1341 N N . GLU A 1 174 ? 6.636 -7.920 12.593 1.00 89.88 174 GLU A N 1
ATOM 1342 C CA . GLU A 1 174 ? 8.110 -7.961 12.494 1.00 89.88 174 GLU A CA 1
ATOM 1343 C C . GLU A 1 174 ? 8.634 -8.228 11.063 1.00 89.88 174 GLU A C 1
ATOM 1345 O O . GLU A 1 174 ? 9.650 -8.885 10.855 1.00 89.88 174 GLU A O 1
ATOM 1350 N N . GLY A 1 175 ? 7.922 -7.727 10.047 1.00 87.38 175 GLY A N 1
ATOM 1351 C CA . GLY A 1 175 ? 8.263 -7.932 8.634 1.00 87.38 175 GLY A CA 1
ATOM 1352 C C . GLY A 1 175 ? 7.837 -9.285 8.049 1.00 87.38 175 GLY A C 1
ATOM 1353 O O . GLY A 1 175 ? 8.030 -9.510 6.856 1.00 87.38 175 GLY A O 1
ATOM 1354 N N . VAL A 1 176 ? 7.224 -10.166 8.842 1.00 93.75 176 VAL A N 1
ATOM 1355 C CA . VAL A 1 176 ? 6.649 -11.434 8.379 1.00 93.75 176 VAL A CA 1
ATOM 1356 C C . VAL A 1 176 ? 5.183 -11.224 8.017 1.00 93.75 176 VAL A C 1
ATOM 1358 O O . VAL A 1 176 ? 4.395 -10.740 8.830 1.00 93.75 176 VAL A O 1
ATOM 1361 N N . LEU A 1 177 ? 4.814 -11.588 6.788 1.00 94.25 177 LEU A N 1
ATOM 1362 C CA . LEU A 1 177 ? 3.425 -11.608 6.339 1.00 94.25 177 LEU A CA 1
ATOM 1363 C C . LEU A 1 177 ? 2.670 -12.743 7.043 1.00 94.25 177 LEU A C 1
ATOM 1365 O O . LEU A 1 177 ? 3.106 -13.890 6.983 1.00 94.25 177 LEU A O 1
ATOM 1369 N N . LEU A 1 178 ? 1.550 -12.417 7.684 1.00 91.81 178 LEU A N 1
ATOM 1370 C CA . LEU A 1 178 ? 0.699 -13.378 8.388 1.00 91.81 178 LEU A CA 1
ATOM 1371 C C . LEU A 1 178 ? -0.503 -13.775 7.532 1.00 91.81 178 LEU A C 1
ATOM 1373 O O . LEU A 1 178 ? -0.762 -14.957 7.335 1.00 91.81 178 LEU A O 1
ATOM 1377 N N . GLU A 1 179 ? -1.203 -12.784 6.984 1.00 93.88 179 GLU A N 1
ATOM 1378 C CA . GLU A 1 179 ? -2.431 -13.002 6.226 1.00 93.88 179 GLU A CA 1
ATOM 1379 C C . GLU A 1 179 ? -2.662 -11.875 5.224 1.00 93.88 179 GLU A C 1
ATOM 1381 O O . GLU A 1 179 ? -2.208 -10.743 5.411 1.00 93.88 179 GLU A O 1
ATOM 1386 N N . THR A 1 180 ? -3.385 -12.182 4.151 1.00 95.06 180 THR A N 1
ATOM 1387 C CA . THR A 1 180 ? -3.891 -11.181 3.215 1.00 95.06 180 THR A CA 1
ATOM 1388 C C . THR A 1 180 ? -5.356 -11.424 2.905 1.00 95.06 180 THR A C 1
ATOM 1390 O O . THR A 1 180 ? -5.763 -12.573 2.751 1.00 95.06 180 THR A O 1
ATOM 1393 N N . GLY A 1 181 ? -6.106 -10.353 2.683 1.00 94.62 181 GLY A N 1
ATOM 1394 C CA . GLY A 1 181 ? -7.474 -10.401 2.189 1.00 94.62 181 GLY A CA 1
ATOM 1395 C C . GLY A 1 181 ? -7.750 -9.265 1.212 1.00 94.62 181 GLY A C 1
ATOM 1396 O O . GLY A 1 181 ? -6.967 -8.325 1.095 1.00 94.62 181 GLY A O 1
ATOM 1397 N N . VAL A 1 182 ? -8.854 -9.361 0.479 1.00 95.75 182 VAL A N 1
ATOM 1398 C CA . VAL A 1 182 ? -9.276 -8.337 -0.483 1.00 95.75 182 VAL A CA 1
ATOM 1399 C C . VAL A 1 182 ? -10.618 -7.787 -0.043 1.00 95.75 182 VAL A C 1
ATOM 1401 O O . VAL A 1 182 ? -11.508 -8.568 0.285 1.00 95.75 182 VAL A O 1
ATOM 1404 N N . SER A 1 183 ? -10.755 -6.461 -0.027 1.00 96.19 183 SER A N 1
ATOM 1405 C CA . SER A 1 183 ? -11.982 -5.817 0.429 1.00 96.19 183 SER A CA 1
ATOM 1406 C C . SER A 1 183 ? -13.161 -6.131 -0.486 1.00 96.19 183 SER A C 1
ATOM 1408 O O . SER A 1 183 ? -13.051 -6.094 -1.717 1.00 96.19 183 SER A O 1
ATOM 1410 N N . ASP A 1 184 ? -14.296 -6.449 0.125 1.00 94.94 184 ASP A N 1
ATOM 1411 C CA . ASP A 1 184 ? -15.543 -6.737 -0.574 1.00 94.94 184 ASP A CA 1
ATOM 1412 C C . ASP A 1 184 ? -16.305 -5.456 -0.975 1.00 94.94 184 ASP A C 1
ATOM 1414 O O . ASP A 1 184 ? -15.798 -4.338 -0.870 1.00 94.94 184 ASP A O 1
ATOM 1418 N N . ALA A 1 185 ? -17.549 -5.603 -1.444 1.00 93.88 185 ALA A N 1
ATOM 1419 C CA . ALA A 1 185 ? -18.400 -4.473 -1.830 1.00 93.88 185 ALA A CA 1
ATOM 1420 C C . ALA A 1 185 ? -18.740 -3.520 -0.665 1.00 93.88 185 ALA A C 1
ATOM 1422 O O . ALA A 1 185 ? -19.061 -2.358 -0.910 1.00 93.88 185 ALA A O 1
ATOM 1423 N N . ALA A 1 186 ? -18.666 -3.995 0.581 1.00 92.50 186 ALA A N 1
ATOM 1424 C CA . ALA A 1 186 ? -18.819 -3.195 1.791 1.00 92.50 186 ALA A CA 1
ATOM 1425 C C . ALA A 1 186 ? -17.479 -2.616 2.283 1.00 92.50 186 ALA A C 1
ATOM 1427 O O . ALA A 1 186 ? -17.433 -1.981 3.335 1.00 92.50 186 ALA A O 1
ATOM 1428 N N . GLY A 1 187 ? -16.392 -2.806 1.526 1.00 94.19 187 GLY A N 1
ATOM 1429 C CA . GLY A 1 187 ? -15.046 -2.380 1.893 1.00 94.19 187 GLY A CA 1
ATOM 1430 C C . GLY A 1 187 ? -14.439 -3.211 3.020 1.00 94.19 187 GLY A C 1
ATOM 1431 O O . GLY A 1 187 ? -13.448 -2.786 3.606 1.00 94.19 187 GLY A O 1
ATOM 1432 N N . GLN A 1 188 ? -15.011 -4.367 3.349 1.00 93.50 188 GLN A N 1
ATOM 1433 C CA . GLN A 1 188 ? -14.615 -5.163 4.503 1.00 93.50 188 GLN A CA 1
ATOM 1434 C C . GLN A 1 188 ? -13.638 -6.267 4.111 1.00 93.50 188 GLN A C 1
ATOM 1436 O O . GLN A 1 188 ? -13.777 -6.914 3.072 1.00 93.50 188 GLN A O 1
ATOM 1441 N N . VAL A 1 189 ? -12.641 -6.481 4.965 1.00 92.94 189 VAL A N 1
ATOM 1442 C CA . VAL A 1 189 ? -11.734 -7.626 4.926 1.00 92.94 189 VAL A CA 1
ATOM 1443 C C . VAL A 1 189 ? -11.808 -8.332 6.266 1.00 92.94 189 VAL A C 1
ATOM 1445 O O . VAL A 1 189 ? -11.516 -7.734 7.298 1.00 92.94 189 VAL A O 1
ATOM 1448 N N . HIS A 1 190 ? -12.169 -9.609 6.231 1.00 88.50 190 HIS A N 1
ATOM 1449 C CA . HIS A 1 190 ? -12.152 -10.479 7.398 1.00 88.50 190 HIS A CA 1
ATOM 1450 C C . HIS A 1 190 ? -10.781 -11.138 7.497 1.00 88.50 190 HIS A C 1
ATOM 1452 O O . HIS A 1 190 ? -10.393 -11.869 6.584 1.00 88.50 190 HIS A O 1
ATOM 1458 N N . LEU A 1 191 ? -10.059 -10.865 8.580 1.00 86.06 191 LEU A N 1
ATOM 1459 C CA . LEU A 1 191 ? -8.795 -11.526 8.887 1.00 86.06 191 LEU A CA 1
ATOM 1460 C C . LEU A 1 191 ? -9.049 -12.608 9.938 1.00 86.06 191 LEU A C 1
ATOM 1462 O O . LEU A 1 191 ? -9.667 -12.348 10.970 1.00 86.06 191 LEU A O 1
ATOM 1466 N N . ALA A 1 192 ? -8.609 -13.832 9.657 1.00 83.56 192 ALA A N 1
ATOM 1467 C CA . ALA A 1 192 ? -8.769 -14.968 10.560 1.00 83.56 192 ALA A CA 1
ATOM 1468 C C . ALA A 1 192 ? -7.648 -15.059 11.606 1.00 83.56 192 ALA A C 1
ATOM 1470 O O . ALA A 1 192 ? -7.794 -15.770 12.600 1.00 83.56 192 ALA A O 1
ATOM 1471 N N . THR A 1 193 ? -6.522 -14.378 11.377 1.00 83.88 193 THR A N 1
ATOM 1472 C CA . THR A 1 193 ? -5.372 -14.358 12.283 1.00 83.88 193 THR A CA 1
ATOM 1473 C C . THR A 1 193 ? -5.748 -13.671 13.596 1.00 83.88 193 THR A C 1
ATOM 1475 O O . THR A 1 193 ? -6.019 -12.470 13.588 1.00 83.88 193 THR A O 1
ATOM 1478 N N . PRO A 1 194 ? -5.719 -14.383 14.738 1.00 77.62 194 PRO A N 1
ATOM 1479 C CA . PRO A 1 194 ? -5.990 -13.770 16.029 1.00 77.62 194 PRO A CA 1
ATOM 1480 C C . PRO A 1 194 ? -4.887 -12.776 16.392 1.00 77.62 194 PRO A C 1
ATOM 1482 O O . PRO A 1 194 ? -3.697 -13.099 16.322 1.00 77.62 194 PRO A O 1
ATOM 1485 N N . ILE A 1 195 ? -5.273 -11.584 16.831 1.00 79.31 195 ILE A N 1
ATOM 1486 C CA . ILE A 1 195 ? -4.326 -10.572 17.293 1.00 79.31 195 ILE A CA 1
ATOM 1487 C C . ILE A 1 195 ? -4.051 -10.773 18.771 1.00 79.31 195 ILE A C 1
ATOM 1489 O O . ILE A 1 195 ? -4.846 -10.449 19.650 1.00 79.31 195 ILE A O 1
ATOM 1493 N N . GLU A 1 196 ? -2.879 -11.338 19.039 1.00 78.31 196 GLU A N 1
ATOM 1494 C CA . GLU A 1 196 ? -2.411 -11.555 20.402 1.00 78.31 196 GLU A CA 1
ATOM 1495 C C . GLU A 1 196 ? -2.213 -10.218 21.147 1.00 78.31 196 GLU A C 1
ATOM 1497 O O . GLU A 1 196 ? -1.576 -9.302 20.603 1.00 78.31 196 GLU A O 1
ATOM 1502 N N . PRO A 1 197 ? -2.685 -10.106 22.404 1.00 73.38 197 PRO A N 1
ATOM 1503 C CA . PRO A 1 197 ? -2.463 -8.924 23.223 1.00 73.38 197 PRO A CA 1
ATOM 1504 C C . PRO A 1 197 ? -0.975 -8.618 23.423 1.00 73.38 197 PRO A C 1
ATOM 1506 O O . PRO A 1 197 ? -0.138 -9.517 23.471 1.00 73.38 197 PRO A O 1
ATOM 1509 N N . ALA A 1 198 ? -0.654 -7.336 23.596 1.00 75.62 198 ALA A N 1
ATOM 1510 C CA . ALA A 1 198 ? 0.702 -6.810 23.779 1.00 75.62 198 ALA A CA 1
ATOM 1511 C C . ALA A 1 198 ? 1.662 -6.993 22.585 1.00 75.62 198 ALA A C 1
ATOM 1513 O O . ALA A 1 198 ? 2.818 -6.577 22.681 1.00 75.62 198 ALA A O 1
ATOM 1514 N N . LEU A 1 199 ? 1.201 -7.543 21.456 1.00 82.19 199 LEU A N 1
ATOM 1515 C CA . LEU A 1 199 ? 1.964 -7.580 20.209 1.00 82.19 199 LEU A CA 1
ATOM 1516 C C . LEU A 1 199 ? 1.553 -6.436 19.270 1.00 82.19 199 LEU A C 1
ATOM 1518 O O . LEU A 1 199 ? 0.410 -5.977 19.270 1.00 82.19 199 LEU A O 1
ATOM 1522 N N . GLU A 1 200 ? 2.507 -5.962 18.468 1.00 86.81 200 GLU A N 1
ATOM 1523 C CA . GLU A 1 200 ? 2.280 -4.939 17.444 1.00 86.81 200 GLU A CA 1
ATOM 1524 C C . GLU A 1 200 ? 2.228 -5.586 16.060 1.00 86.81 200 GLU A C 1
ATOM 1526 O O . GLU A 1 200 ? 3.132 -6.320 15.657 1.00 86.81 200 GLU A O 1
ATOM 1531 N N . TYR A 1 201 ? 1.183 -5.257 15.315 1.00 90.00 201 TYR A N 1
ATOM 1532 C CA . TYR A 1 201 ? 0.962 -5.690 13.948 1.00 90.00 201 TYR A CA 1
ATOM 1533 C C . TYR A 1 201 ? 0.952 -4.477 13.023 1.00 90.00 201 TYR A C 1
ATOM 1535 O O . TYR A 1 201 ? 0.599 -3.360 13.403 1.00 90.00 201 TYR A O 1
ATOM 1543 N N . THR A 1 202 ? 1.337 -4.697 11.773 1.00 92.75 202 THR A N 1
ATOM 1544 C CA . THR A 1 202 ? 1.237 -3.717 10.695 1.00 92.75 202 THR A CA 1
ATOM 1545 C C . THR A 1 202 ? 0.203 -4.192 9.694 1.00 92.75 202 THR A C 1
ATOM 1547 O O . THR A 1 202 ? 0.368 -5.246 9.073 1.00 92.75 202 THR A O 1
ATOM 1550 N N . VAL A 1 203 ? -0.829 -3.375 9.507 1.00 93.31 203 VAL A N 1
ATOM 1551 C CA . VAL A 1 203 ? -1.850 -3.564 8.480 1.00 93.31 203 VAL A CA 1
ATOM 1552 C C . VAL A 1 203 ? -1.514 -2.649 7.311 1.00 93.31 203 VAL A C 1
ATOM 1554 O O . VAL A 1 203 ? -1.429 -1.429 7.463 1.00 93.31 203 VAL A O 1
ATOM 1557 N N . THR A 1 204 ? -1.294 -3.246 6.144 1.00 95.94 204 THR A N 1
ATOM 1558 C CA . THR A 1 204 ? -0.974 -2.545 4.898 1.00 95.94 204 THR A CA 1
ATOM 1559 C C . THR A 1 204 ? -2.117 -2.714 3.911 1.00 95.94 204 THR A C 1
ATOM 1561 O O . THR A 1 204 ? -2.432 -3.836 3.537 1.00 95.94 204 THR A O 1
ATOM 1564 N N . ALA A 1 205 ? -2.707 -1.616 3.453 1.00 95.81 205 ALA A N 1
ATOM 1565 C CA . ALA A 1 205 ? -3.708 -1.604 2.396 1.00 95.81 205 ALA A CA 1
ATOM 1566 C C . ALA A 1 205 ? -3.118 -1.041 1.098 1.00 95.81 205 ALA A C 1
ATOM 1568 O O . ALA A 1 205 ? -2.497 0.024 1.093 1.00 95.81 205 ALA A O 1
ATOM 1569 N N . SER A 1 206 ? -3.315 -1.760 -0.004 1.00 93.88 206 SER A N 1
ATOM 1570 C CA . SER A 1 206 ? -2.821 -1.412 -1.335 1.00 93.88 206 SER A CA 1
ATOM 1571 C C . SER A 1 206 ? -3.884 -1.710 -2.387 1.00 93.88 206 SER A C 1
ATOM 1573 O O . SER A 1 206 ? -4.410 -2.821 -2.467 1.00 93.88 206 SER A O 1
ATOM 1575 N N . GLY A 1 207 ? -4.209 -0.710 -3.201 1.00 91.56 207 GLY A N 1
ATOM 1576 C CA . GLY A 1 207 ? -5.247 -0.790 -4.222 1.00 91.56 207 GLY A CA 1
ATOM 1577 C C . GLY A 1 207 ? -4.906 0.068 -5.433 1.00 91.56 207 GLY A C 1
ATOM 1578 O O . GLY A 1 207 ? -4.075 0.974 -5.364 1.00 91.56 207 GLY A O 1
ATOM 1579 N N . GLU A 1 208 ? -5.539 -0.229 -6.564 1.00 89.69 208 GLU A N 1
ATOM 1580 C CA . GLU A 1 208 ? -5.355 0.548 -7.788 1.00 89.69 208 GLU A CA 1
ATOM 1581 C C . GLU A 1 208 ? -5.779 2.008 -7.575 1.00 89.69 208 GLU A C 1
ATOM 1583 O O . GLU A 1 208 ? -6.895 2.287 -7.148 1.00 89.69 208 GLU A O 1
ATOM 1588 N N . GLY A 1 209 ? -4.890 2.953 -7.889 1.00 89.00 209 GLY A N 1
ATOM 1589 C CA . GLY A 1 209 ? -5.201 4.380 -7.796 1.00 89.00 209 GLY A CA 1
ATOM 1590 C C . GLY A 1 209 ? -5.254 4.932 -6.370 1.00 89.00 209 GLY A C 1
ATOM 1591 O O . GLY A 1 209 ? -5.656 6.082 -6.197 1.00 89.00 209 GLY A O 1
ATOM 1592 N N . TYR A 1 210 ? -4.816 4.164 -5.371 1.00 92.38 210 TYR A N 1
ATOM 1593 C CA . TYR A 1 210 ? -4.740 4.596 -3.980 1.00 92.38 210 TYR A CA 1
ATOM 1594 C C . TYR A 1 210 ? -3.299 4.610 -3.477 1.00 92.38 210 TYR A C 1
ATOM 1596 O O . TYR A 1 210 ? -2.493 3.754 -3.842 1.00 92.38 210 TYR A O 1
ATOM 1604 N N . VAL A 1 211 ? -2.980 5.578 -2.620 1.00 91.62 211 VAL A N 1
ATOM 1605 C CA . VAL A 1 211 ? -1.723 5.583 -1.871 1.00 91.62 211 VAL A CA 1
ATOM 1606 C C . VAL A 1 211 ? -1.722 4.381 -0.930 1.00 91.62 211 VAL A C 1
ATOM 1608 O O . VAL A 1 211 ? -2.706 4.134 -0.231 1.00 91.62 211 VAL A O 1
ATOM 1611 N N . VAL A 1 212 ? -0.616 3.631 -0.908 1.00 92.44 212 VAL A N 1
ATOM 1612 C CA . VAL A 1 212 ? -0.440 2.526 0.041 1.00 92.44 212 VAL A CA 1
ATOM 1613 C C . VAL A 1 212 ? -0.565 3.073 1.458 1.00 92.44 212 VAL A C 1
ATOM 1615 O O . VAL A 1 212 ? 0.210 3.935 1.876 1.00 92.44 212 VAL A O 1
ATOM 1618 N N . ARG A 1 213 ? -1.540 2.557 2.204 1.00 94.31 213 ARG A N 1
ATOM 1619 C CA . ARG A 1 213 ? -1.809 2.978 3.575 1.00 94.31 213 ARG A CA 1
ATOM 1620 C C . ARG A 1 213 ? -1.286 1.926 4.532 1.00 94.31 213 ARG A C 1
ATOM 1622 O O . ARG A 1 213 ? -1.690 0.772 4.463 1.00 94.31 213 ARG A O 1
ATOM 1629 N N . GLN A 1 214 ? -0.423 2.339 5.450 1.00 92.94 214 GLN A N 1
ATOM 1630 C CA . GLN A 1 214 ? 0.030 1.493 6.548 1.00 92.94 214 GLN A CA 1
ATOM 1631 C C . GLN A 1 214 ? -0.462 2.059 7.869 1.00 92.94 214 GLN A C 1
ATOM 1633 O O . GLN A 1 214 ? -0.416 3.269 8.096 1.00 92.94 214 GLN A O 1
ATOM 1638 N N . THR A 1 215 ? -0.930 1.178 8.742 1.00 89.62 215 THR A N 1
ATOM 1639 C CA . THR A 1 215 ? -1.282 1.527 10.114 1.00 89.62 215 THR A CA 1
ATOM 1640 C C . THR A 1 215 ? -0.831 0.436 11.062 1.00 89.62 215 THR A C 1
ATOM 1642 O O . THR A 1 215 ? -0.730 -0.736 10.695 1.00 89.62 215 THR A O 1
ATOM 1645 N N . ARG A 1 216 ? -0.529 0.853 12.287 1.00 87.38 216 ARG A N 1
ATOM 1646 C CA . ARG A 1 216 ? -0.180 -0.058 13.367 1.00 87.38 216 ARG A CA 1
ATOM 1647 C C . ARG A 1 216 ? -1.449 -0.452 14.091 1.00 87.38 216 ARG A C 1
ATOM 1649 O O . ARG A 1 216 ? -2.291 0.402 14.369 1.00 87.38 216 ARG A O 1
ATOM 1656 N N . LEU A 1 217 ? -1.551 -1.736 14.368 1.00 82.31 217 LEU A N 1
ATOM 1657 C CA . LEU A 1 217 ? -2.566 -2.321 15.212 1.00 82.31 217 LEU A CA 1
ATOM 1658 C C . LEU A 1 217 ? -1.843 -2.891 16.425 1.00 82.31 217 LEU A C 1
ATOM 1660 O O . LEU A 1 217 ? -0.970 -3.748 16.294 1.00 82.31 217 LEU A O 1
ATOM 1664 N N . HIS A 1 218 ? -2.176 -2.389 17.604 1.00 76.06 218 HIS A N 1
ATOM 1665 C CA . HIS A 1 218 ? -1.732 -3.004 18.844 1.00 76.06 218 HIS A CA 1
ATOM 1666 C C . HIS A 1 218 ? -2.791 -4.001 19.259 1.00 76.06 218 HIS A C 1
ATOM 1668 O O . HIS A 1 218 ? -3.958 -3.629 19.381 1.00 76.06 218 HIS A O 1
ATOM 1674 N N . GLY A 1 219 ? -2.371 -5.241 19.506 1.00 62.78 219 GLY A N 1
ATOM 1675 C CA . GLY A 1 219 ? -3.181 -6.177 20.260 1.00 62.78 219 GLY A CA 1
ATOM 1676 C C . GLY A 1 219 ? -3.433 -5.563 21.621 1.00 62.78 219 GLY A C 1
ATOM 1677 O O . GLY A 1 219 ? -2.573 -5.572 22.505 1.00 62.78 219 GLY A O 1
ATOM 1678 N N . SER A 1 220 ? -4.586 -4.932 21.770 1.00 55.06 220 SER A N 1
ATOM 1679 C CA . SER A 1 220 ? -4.997 -4.426 23.059 1.00 55.06 220 SER A CA 1
ATOM 1680 C C . SER A 1 220 ? -5.308 -5.636 23.926 1.00 55.06 220 SER A C 1
ATOM 1682 O O . SER A 1 220 ? -5.910 -6.607 23.468 1.00 55.06 220 SER A O 1
ATOM 1684 N N . ILE A 1 221 ? -4.962 -5.558 25.208 1.00 43.75 221 ILE A N 1
ATOM 1685 C CA . ILE A 1 221 ? -5.722 -6.299 26.210 1.00 43.75 221 ILE A CA 1
ATOM 1686 C C . ILE A 1 221 ? -7.071 -5.583 26.260 1.00 43.75 221 ILE A C 1
ATOM 1688 O O . ILE A 1 221 ? -7.326 -4.745 27.119 1.00 43.75 221 ILE A O 1
ATOM 1692 N N . VAL A 1 222 ? -7.907 -5.816 25.251 1.00 42.03 222 VAL A N 1
ATOM 1693 C CA . VAL A 1 222 ? -9.328 -5.600 25.423 1.00 42.03 222 VAL A CA 1
ATOM 1694 C C . VAL A 1 222 ? -9.703 -6.737 26.354 1.00 42.03 222 VAL A C 1
ATOM 1696 O O . VAL A 1 222 ? -9.713 -7.898 25.958 1.00 42.03 222 VAL A O 1
ATOM 1699 N N . THR A 1 223 ? -9.939 -6.439 27.627 1.00 36.00 223 THR A N 1
ATOM 1700 C CA . THR A 1 223 ? -10.933 -7.225 28.349 1.00 36.00 223 THR A CA 1
ATOM 1701 C C . THR A 1 223 ? -12.225 -6.989 27.580 1.00 36.00 223 THR A C 1
ATOM 1703 O O . THR A 1 223 ? -12.940 -6.026 27.860 1.00 36.00 223 THR A O 1
ATOM 1706 N N . SER A 1 224 ? -12.454 -7.769 26.522 1.00 31.20 224 SER A N 1
ATOM 1707 C CA . SER A 1 224 ? -13.786 -7.915 25.976 1.00 31.20 224 SER A CA 1
ATOM 1708 C C . SER A 1 224 ? -14.570 -8.521 27.124 1.00 31.20 224 SER A C 1
ATOM 1710 O O . SER A 1 224 ? -14.355 -9.659 27.538 1.00 31.20 224 SER A O 1
ATOM 1712 N N . VAL A 1 225 ? -15.414 -7.698 27.731 1.00 36.81 225 VAL A N 1
ATOM 1713 C CA . VAL A 1 225 ? -16.646 -8.234 28.274 1.00 36.81 225 VAL A CA 1
ATOM 1714 C C . VAL A 1 225 ? -17.374 -8.699 27.022 1.00 36.81 225 VAL A C 1
ATOM 1716 O O . VAL A 1 225 ? -17.924 -7.881 26.290 1.00 36.81 225 VAL A O 1
ATOM 1719 N N . ASP A 1 226 ? -17.212 -9.980 26.688 1.00 33.00 226 ASP A N 1
ATOM 1720 C CA . ASP A 1 226 ? -18.205 -10.660 25.876 1.00 33.00 226 ASP A CA 1
ATOM 1721 C C . ASP A 1 226 ? -19.510 -10.508 26.657 1.00 33.00 226 ASP A C 1
ATOM 1723 O O . ASP A 1 226 ? -19.716 -11.143 27.695 1.00 33.00 226 ASP A O 1
ATOM 1727 N N . ASP A 1 227 ? -20.353 -9.594 26.186 1.00 39.12 227 ASP A N 1
ATOM 1728 C CA . ASP A 1 227 ? -21.774 -9.547 26.500 1.00 39.12 227 ASP A CA 1
ATOM 1729 C C . ASP A 1 227 ? -22.430 -10.807 25.906 1.00 39.12 227 ASP A C 1
ATOM 1731 O O . ASP A 1 227 ? -23.144 -10.714 24.914 1.00 39.12 227 ASP A O 1
ATOM 1735 N N . ASP A 1 228 ? -22.117 -11.983 26.467 1.00 37.28 228 ASP A N 1
ATOM 1736 C CA . ASP A 1 228 ? -22.965 -13.188 26.443 1.00 37.28 228 ASP A CA 1
ATOM 1737 C C . ASP A 1 228 ? -22.445 -14.359 27.317 1.00 37.28 228 ASP A C 1
ATOM 1739 O O . ASP A 1 228 ? -22.806 -15.518 27.112 1.00 37.28 228 ASP A O 1
ATOM 1743 N N . GLU A 1 229 ? -21.690 -14.082 28.385 1.00 36.16 229 GLU A N 1
ATOM 1744 C CA . GLU A 1 229 ? -21.769 -14.910 29.595 1.00 36.16 229 GLU A CA 1
ATOM 1745 C C . GLU A 1 229 ? -21.964 -13.999 30.809 1.00 36.16 229 GLU A C 1
ATOM 1747 O O . GLU A 1 229 ? -21.169 -13.094 31.047 1.00 36.16 229 GLU A O 1
ATOM 1752 N N . ASP A 1 230 ? -23.037 -14.236 31.573 1.00 44.41 230 ASP A N 1
ATOM 1753 C CA . ASP A 1 230 ? -23.350 -13.597 32.857 1.00 44.41 230 ASP A CA 1
ATOM 1754 C C . ASP A 1 230 ? -22.181 -13.773 33.855 1.00 44.41 230 ASP A C 1
ATOM 1756 O O . ASP A 1 230 ? -22.228 -14.605 34.769 1.00 44.41 230 ASP A O 1
ATOM 1760 N N . ILE A 1 231 ? -21.114 -12.978 33.723 1.00 47.50 231 ILE A N 1
ATOM 1761 C CA . ILE A 1 231 ? -20.109 -12.824 34.772 1.00 47.50 231 ILE A CA 1
ATOM 1762 C C . ILE A 1 231 ? -20.756 -11.949 35.838 1.00 47.50 231 ILE A C 1
ATOM 1764 O O . ILE A 1 231 ? -20.635 -10.725 35.864 1.00 47.50 231 ILE A O 1
ATOM 1768 N N . LEU A 1 232 ? -21.507 -12.608 36.715 1.00 60.97 232 LEU A N 1
ATOM 1769 C CA . LEU A 1 232 ? -22.056 -11.998 37.911 1.00 60.97 232 LEU A CA 1
ATOM 1770 C C . LEU A 1 232 ? -20.920 -11.307 38.685 1.00 60.97 232 LEU A C 1
ATOM 1772 O O . LEU A 1 232 ? -19.879 -11.933 38.922 1.00 60.97 232 LEU A O 1
ATOM 1776 N N . PRO A 1 233 ? -21.091 -10.041 39.102 1.00 67.25 233 PRO A N 1
ATOM 1777 C CA . PRO A 1 233 ? -20.054 -9.334 39.836 1.00 67.25 233 PRO A CA 1
ATOM 1778 C C . PRO A 1 233 ? -19.691 -10.116 41.100 1.00 67.25 233 PRO A C 1
ATOM 1780 O O . PRO A 1 233 ? -20.560 -10.593 41.819 1.00 67.25 233 PRO A O 1
ATOM 1783 N N . HIS A 1 234 ? -18.403 -10.258 41.412 1.00 72.44 234 HIS A N 1
ATOM 1784 C CA . HIS A 1 234 ? -17.969 -11.096 42.539 1.00 72.44 234 HIS A CA 1
ATOM 1785 C C . HIS A 1 234 ? -18.414 -10.573 43.918 1.00 72.44 234 HIS A C 1
ATOM 1787 O O . HIS A 1 234 ? -18.352 -11.303 44.910 1.00 72.44 234 HIS A O 1
ATOM 1793 N N . SER A 1 235 ? -18.854 -9.314 44.006 1.00 81.00 235 SER A N 1
ATOM 1794 C CA . SER A 1 235 ? -19.257 -8.676 45.256 1.00 81.00 235 SER A CA 1
ATOM 1795 C C . SER A 1 235 ? -20.365 -7.646 45.071 1.00 81.00 235 SER A C 1
ATOM 1797 O O . SER A 1 235 ? -20.488 -7.015 44.029 1.00 81.00 235 SER A O 1
ATOM 1799 N N . PHE A 1 236 ? -21.139 -7.438 46.136 1.00 88.50 236 PHE A N 1
ATOM 1800 C CA . PHE A 1 236 ? -22.113 -6.355 46.231 1.00 88.50 236 PHE A CA 1
ATOM 1801 C C . PHE A 1 236 ? -21.410 -4.995 46.341 1.00 88.50 236 PHE A C 1
ATOM 1803 O O . PHE A 1 236 ? -20.709 -4.746 47.328 1.00 88.50 236 PHE A O 1
ATOM 1810 N N . GLU A 1 237 ? -21.640 -4.098 45.382 1.00 92.44 237 GLU A N 1
ATOM 1811 C CA . GLU A 1 237 ? -21.061 -2.750 45.378 1.00 92.44 237 GLU A CA 1
ATOM 1812 C C . GLU A 1 237 ? -22.081 -1.675 44.978 1.00 92.44 237 GLU A C 1
ATOM 1814 O O . GLU A 1 237 ? -22.865 -1.841 44.053 1.00 92.44 237 GLU A O 1
ATOM 1819 N N . LEU A 1 238 ? -22.075 -0.549 45.694 1.00 94.19 238 LEU A N 1
ATOM 1820 C CA . LEU A 1 238 ? -22.778 0.679 45.337 1.00 94.19 238 LEU A CA 1
ATOM 1821 C C . LEU A 1 238 ? -21.745 1.715 44.884 1.00 94.19 238 LEU A C 1
ATOM 1823 O O . LEU A 1 238 ? -20.971 2.238 45.704 1.00 94.19 238 LEU A O 1
ATOM 1827 N N . ALA A 1 239 ? -21.751 2.021 43.589 1.00 93.38 239 ALA A N 1
ATOM 1828 C CA . ALA A 1 239 ? -20.829 2.966 42.983 1.00 93.38 239 ALA A CA 1
ATOM 1829 C C . ALA A 1 239 ? -21.159 4.409 43.380 1.00 93.38 239 ALA A C 1
ATOM 1831 O O . ALA A 1 239 ? -22.270 4.731 43.812 1.00 93.38 239 ALA A O 1
ATOM 1832 N N . GLN A 1 240 ? -20.175 5.295 43.217 1.00 96.62 240 GLN A N 1
ATOM 1833 C CA . GLN A 1 240 ? -20.405 6.725 43.363 1.00 96.62 240 GLN A CA 1
ATOM 1834 C C . GLN A 1 240 ? -21.229 7.242 42.178 1.00 96.62 240 GLN A C 1
ATOM 1836 O O . GLN A 1 240 ? -20.888 6.989 41.027 1.00 96.62 240 GLN A O 1
ATOM 1841 N N . ASN A 1 241 ? -22.295 7.988 42.463 1.00 94.69 241 ASN A N 1
ATOM 1842 C CA . ASN A 1 241 ? -23.143 8.593 41.446 1.00 94.69 241 ASN A CA 1
ATOM 1843 C C . ASN A 1 241 ? -22.336 9.518 40.519 1.00 94.69 241 ASN A C 1
ATOM 1845 O O . ASN A 1 241 ? -21.450 10.243 40.984 1.00 94.69 241 ASN A O 1
ATOM 1849 N N . TYR A 1 242 ? -22.660 9.515 39.227 1.00 90.88 242 TYR A N 1
ATOM 1850 C CA . TYR A 1 242 ? -22.011 10.357 38.225 1.00 90.88 242 TYR A CA 1
ATOM 1851 C C . TYR A 1 242 ? -23.050 11.067 37.342 1.00 90.88 242 TYR A C 1
ATOM 1853 O O . TYR A 1 242 ? -23.964 10.412 36.836 1.00 90.88 242 TYR A O 1
ATOM 1861 N N . PRO A 1 243 ? -22.927 12.391 37.130 1.00 92.00 243 PRO A N 1
ATOM 1862 C CA . PRO A 1 243 ? -21.950 13.298 37.750 1.00 92.00 243 PRO A CA 1
ATOM 1863 C C . PRO A 1 243 ? -22.187 13.492 39.265 1.00 92.00 243 PRO A C 1
ATOM 1865 O O . PRO A 1 243 ? -23.263 13.177 39.770 1.00 92.00 243 PRO A O 1
ATOM 1868 N N . ASN A 1 244 ? -21.181 13.981 40.003 1.00 90.25 244 ASN A N 1
ATOM 1869 C CA . ASN A 1 244 ? -21.298 14.433 41.399 1.00 90.25 244 ASN A CA 1
ATOM 1870 C C . ASN A 1 244 ? -20.211 15.490 41.720 1.00 90.25 244 ASN A C 1
ATOM 1872 O O . ASN A 1 244 ? -19.033 15.128 41.741 1.00 90.25 244 ASN A O 1
ATOM 1876 N N . PRO A 1 245 ? -20.558 16.764 42.000 1.00 93.50 245 PRO A N 1
ATOM 1877 C CA . PRO A 1 245 ? -21.916 17.308 42.098 1.00 93.50 245 PRO A CA 1
ATOM 1878 C C . PRO A 1 245 ? -22.699 17.243 40.776 1.00 93.50 245 PRO A C 1
ATOM 1880 O O . PRO A 1 245 ? -22.093 17.196 39.709 1.00 93.50 245 PRO A O 1
ATOM 1883 N N . PHE A 1 246 ? -2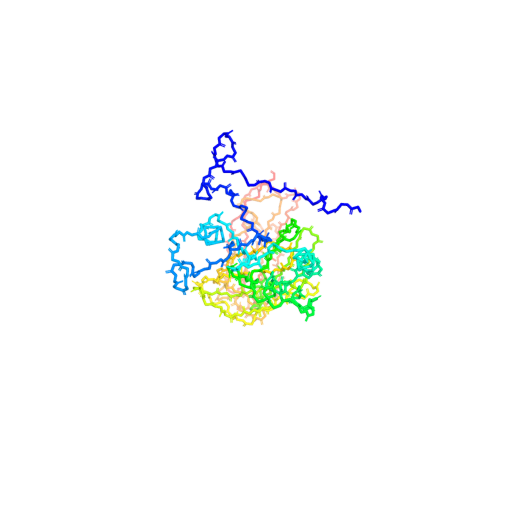4.032 17.216 40.837 1.00 95.12 246 PHE A N 1
ATOM 1884 C CA . PHE A 1 246 ? -24.902 17.062 39.659 1.00 95.12 246 PHE A CA 1
ATOM 1885 C C . PHE A 1 246 ? -25.973 18.153 39.552 1.00 95.12 246 PHE A C 1
ATOM 1887 O O . PHE A 1 246 ? -26.344 18.748 40.566 1.00 95.12 246 PHE A O 1
ATOM 1894 N N . ASN A 1 247 ? -26.455 18.399 38.326 1.00 86.75 247 ASN A N 1
ATOM 1895 C CA . ASN A 1 247 ? -27.521 19.355 38.001 1.00 86.75 247 ASN A CA 1
ATOM 1896 C C . ASN A 1 247 ? -28.266 18.974 36.696 1.00 86.75 247 ASN A C 1
ATOM 1898 O O . ASN A 1 247 ? -27.626 18.960 35.644 1.00 86.75 247 ASN A O 1
ATOM 1902 N N . PRO A 1 248 ? -29.590 18.728 36.705 1.00 83.75 248 PRO A N 1
ATOM 1903 C CA . PRO A 1 248 ? -30.370 18.182 37.811 1.00 83.75 248 PRO A CA 1
ATOM 1904 C C . PRO A 1 248 ? -30.259 16.651 37.882 1.00 83.75 248 PRO A C 1
ATOM 1906 O O . PRO A 1 248 ? -30.750 16.066 38.835 1.00 83.75 248 PRO A O 1
ATOM 1909 N N . THR A 1 249 ? -29.613 15.989 36.918 1.00 93.31 249 THR A N 1
ATOM 1910 C CA . THR A 1 249 ? -29.676 14.526 36.760 1.00 93.31 249 THR A CA 1
ATOM 1911 C C . THR A 1 249 ? -28.351 13.844 37.1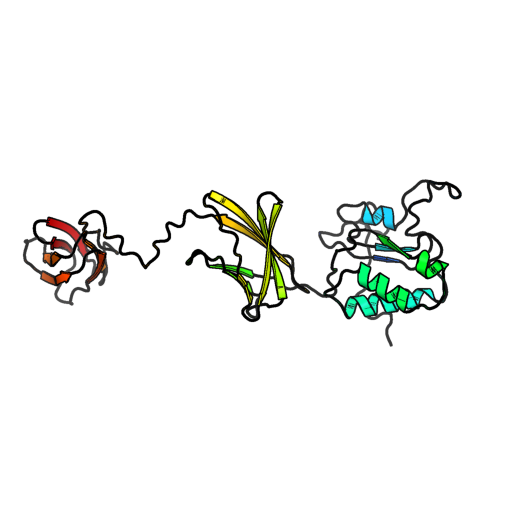03 1.00 93.31 249 THR A C 1
ATOM 1913 O O . THR A 1 249 ? -27.274 14.360 36.802 1.00 93.31 249 THR A O 1
ATOM 1916 N N . THR A 1 250 ? -28.418 12.669 37.731 1.00 94.06 250 THR A N 1
ATOM 1917 C CA . THR A 1 250 ? -27.258 11.809 38.014 1.00 94.06 250 THR A CA 1
ATOM 1918 C C . THR A 1 250 ? -27.610 10.337 37.842 1.00 94.06 250 THR A C 1
ATOM 1920 O O . THR A 1 250 ? -28.765 9.947 38.017 1.00 94.06 250 THR A O 1
ATOM 1923 N N . THR A 1 251 ? -26.620 9.509 37.524 1.00 95.62 251 THR A N 1
ATOM 1924 C CA . THR A 1 251 ? -26.774 8.057 37.409 1.00 95.62 251 THR A CA 1
ATOM 1925 C C . THR A 1 251 ? -26.096 7.371 38.585 1.00 95.62 251 THR A C 1
ATOM 1927 O O . THR A 1 251 ? -24.955 7.680 38.927 1.00 95.62 251 THR A O 1
ATOM 1930 N N . ILE A 1 252 ? -26.804 6.432 39.208 1.00 95.12 252 ILE A N 1
ATOM 1931 C CA . ILE A 1 252 ? -26.315 5.584 40.295 1.00 95.12 252 ILE A CA 1
ATOM 1932 C C . ILE A 1 252 ? -26.170 4.166 39.748 1.00 95.12 252 ILE A C 1
ATOM 1934 O O . ILE A 1 252 ? -27.160 3.572 39.323 1.00 95.12 252 ILE A O 1
ATOM 1938 N N . ALA A 1 253 ? -24.951 3.632 39.775 1.00 94.06 253 ALA A N 1
ATOM 1939 C CA . ALA A 1 253 ? -24.665 2.251 39.399 1.00 94.06 253 ALA A CA 1
ATOM 1940 C C . ALA A 1 253 ? -24.479 1.370 40.644 1.00 94.06 253 ALA A C 1
ATOM 1942 O O . ALA A 1 253 ? -23.994 1.842 41.680 1.00 94.06 253 ALA A O 1
ATOM 1943 N N . PHE A 1 254 ? -24.883 0.106 40.559 1.00 92.62 254 PHE A N 1
ATOM 1944 C CA . PHE A 1 254 ? -24.644 -0.886 41.601 1.00 92.62 254 PHE A CA 1
ATOM 1945 C C . PHE A 1 254 ? -24.600 -2.311 41.056 1.00 92.62 254 PHE A C 1
ATOM 1947 O O . PHE A 1 254 ? -25.249 -2.635 40.064 1.00 92.62 254 PHE A O 1
ATOM 1954 N N . ASP A 1 255 ? -23.903 -3.163 41.795 1.00 93.25 255 ASP A N 1
ATOM 1955 C CA . ASP A 1 255 ? -23.557 -4.519 41.403 1.00 93.25 255 ASP A CA 1
ATOM 1956 C C . ASP A 1 255 ? -24.189 -5.519 42.370 1.00 93.25 255 ASP A C 1
ATOM 1958 O O . ASP A 1 255 ? -24.117 -5.363 43.596 1.00 93.25 255 ASP A O 1
ATOM 1962 N N . LEU A 1 256 ? -24.828 -6.552 41.821 1.00 88.62 256 LEU A N 1
ATOM 1963 C CA . LEU A 1 256 ? -25.447 -7.633 42.583 1.00 88.62 256 LEU A CA 1
ATOM 1964 C C . LEU A 1 256 ? -24.775 -8.970 42.240 1.00 88.62 256 LEU A C 1
ATOM 1966 O O . LEU A 1 256 ? -24.918 -9.426 41.110 1.00 88.62 256 LEU A O 1
ATOM 1970 N N . PRO A 1 257 ? -24.093 -9.643 43.185 1.00 85.56 257 PRO A N 1
ATOM 1971 C CA . PRO A 1 257 ? -23.429 -10.918 42.904 1.00 85.56 257 PRO A CA 1
ATOM 1972 C C . PRO A 1 257 ? -24.407 -12.064 42.637 1.00 85.56 257 PRO A C 1
ATOM 1974 O O . PRO A 1 257 ? -24.064 -13.062 42.018 1.00 85.56 257 PRO A O 1
ATOM 1977 N N . GLU A 1 258 ? -25.643 -11.924 43.105 1.00 84.12 258 GLU A N 1
ATOM 1978 C CA . GLU A 1 258 ? -26.726 -12.873 42.898 1.00 84.12 258 GLU A CA 1
ATOM 1979 C C . GLU A 1 258 ? -28.070 -12.137 42.923 1.00 84.12 258 GLU A C 1
ATOM 1981 O O . GLU A 1 258 ? -28.159 -10.965 43.306 1.00 84.12 258 GLU A O 1
ATOM 1986 N N . ARG A 1 259 ? -29.143 -12.830 42.530 1.00 86.06 259 ARG A N 1
ATOM 1987 C CA . ARG A 1 259 ? -30.502 -12.282 42.583 1.00 86.06 259 ARG A CA 1
ATOM 1988 C C . ARG A 1 259 ? -30.862 -11.885 44.018 1.00 86.06 259 ARG A C 1
ATOM 1990 O O . ARG A 1 259 ? -30.885 -12.730 44.908 1.00 86.06 259 ARG A O 1
ATOM 1997 N N . ALA A 1 260 ? -31.260 -10.631 44.222 1.00 87.56 260 ALA A N 1
ATOM 1998 C CA . ALA A 1 260 ? -31.618 -10.109 45.538 1.00 87.56 260 ALA A CA 1
ATOM 1999 C C . ALA A 1 260 ? -32.836 -9.178 45.488 1.00 87.56 260 ALA A C 1
ATOM 2001 O O . ALA A 1 260 ? -33.106 -8.510 44.490 1.00 87.56 260 ALA A O 1
ATOM 2002 N N . VAL A 1 261 ? -33.573 -9.103 46.602 1.00 90.12 261 VAL A N 1
ATOM 2003 C CA . VAL A 1 261 ? -34.576 -8.049 46.801 1.00 90.12 261 VAL A CA 1
ATOM 2004 C C . VAL A 1 261 ? -33.859 -6.790 47.266 1.00 90.12 261 VAL A C 1
ATOM 2006 O O . VAL A 1 261 ? -33.275 -6.778 48.356 1.00 90.12 261 VAL A O 1
ATOM 2009 N N . ILE A 1 262 ? -33.918 -5.742 46.445 1.00 94.88 262 ILE A N 1
ATOM 2010 C CA . ILE A 1 262 ? -33.243 -4.477 46.702 1.00 94.88 262 ILE A CA 1
ATOM 2011 C C . ILE A 1 262 ? -34.190 -3.368 47.164 1.00 94.88 262 ILE A C 1
ATOM 2013 O O . ILE A 1 262 ? -35.389 -3.359 46.868 1.00 94.88 262 ILE A O 1
ATOM 2017 N N . ASN A 1 263 ? -33.620 -2.387 47.861 1.00 96.00 263 ASN A N 1
ATOM 2018 C CA . ASN A 1 263 ? -34.218 -1.079 48.092 1.00 96.00 263 ASN A CA 1
ATOM 2019 C C . ASN A 1 263 ? -33.137 0.004 47.962 1.00 96.00 263 ASN A C 1
ATOM 2021 O O . ASN A 1 263 ? -32.261 0.100 48.824 1.00 96.00 263 ASN A O 1
ATOM 2025 N N . LEU A 1 264 ? -33.216 0.807 46.900 1.00 96.81 264 LEU A N 1
ATOM 2026 C CA . LEU A 1 264 ? -32.398 1.997 46.681 1.00 96.81 264 LEU A CA 1
ATOM 2027 C C . LEU A 1 264 ? -33.223 3.238 47.027 1.00 96.81 264 LEU A C 1
ATOM 2029 O O . LEU A 1 264 ? -34.170 3.584 46.320 1.00 96.81 264 LEU A O 1
ATOM 2033 N N . SER A 1 265 ? -32.873 3.911 48.120 1.00 96.75 265 SER A N 1
ATOM 2034 C CA . SER A 1 265 ? -33.588 5.103 48.593 1.00 96.75 265 SER A CA 1
ATOM 2035 C C . SER A 1 265 ? -32.647 6.270 48.863 1.00 96.75 265 SER A C 1
ATOM 2037 O O . SER A 1 265 ? -31.511 6.067 49.289 1.00 96.75 265 SER A O 1
ATOM 2039 N N . ILE A 1 266 ? -33.156 7.486 48.678 1.00 96.88 266 ILE A N 1
ATOM 2040 C CA . ILE A 1 266 ? -32.455 8.748 48.925 1.00 96.88 266 ILE A CA 1
ATOM 2041 C C . ILE A 1 266 ? -32.942 9.369 50.232 1.00 96.88 266 ILE A C 1
ATOM 2043 O O . ILE A 1 266 ? -34.136 9.356 50.528 1.00 96.88 266 ILE A O 1
ATOM 2047 N N . TYR A 1 267 ? -32.015 9.947 50.990 1.00 96.25 267 TYR A N 1
ATOM 2048 C CA . TYR A 1 267 ? -32.222 10.588 52.280 1.00 96.25 267 TYR A CA 1
ATOM 2049 C C . TYR A 1 267 ? -31.569 11.973 52.300 1.00 96.25 267 TYR A C 1
ATOM 2051 O O . TYR A 1 267 ? -30.506 12.179 51.709 1.00 96.25 267 TYR A O 1
ATOM 2059 N N . ASN A 1 268 ? -32.193 12.920 52.997 1.00 93.94 268 ASN A N 1
ATOM 2060 C CA . ASN A 1 268 ? -31.608 14.235 53.259 1.00 93.94 268 ASN A CA 1
ATOM 2061 C C . ASN A 1 268 ? -30.657 14.203 54.477 1.00 93.94 268 ASN A C 1
ATOM 2063 O O . ASN A 1 268 ? -30.509 13.177 55.143 1.00 93.94 268 ASN A O 1
ATOM 2067 N N . LEU A 1 269 ? -30.028 15.341 54.795 1.00 91.75 269 LEU A N 1
ATOM 2068 C CA . LEU A 1 269 ? -29.120 15.494 55.947 1.00 91.75 269 LEU A CA 1
ATOM 2069 C C . LEU A 1 269 ? -29.764 15.173 57.308 1.00 91.75 269 LEU A C 1
ATOM 2071 O O . LEU A 1 269 ? -29.056 14.794 58.236 1.00 91.75 269 LEU A O 1
ATOM 2075 N N . LEU A 1 270 ? -31.088 15.302 57.427 1.00 91.25 270 LEU A N 1
ATOM 2076 C CA . LEU A 1 270 ? -31.844 14.968 58.639 1.00 91.25 270 LEU A CA 1
ATOM 2077 C C . LEU A 1 270 ? -32.205 13.473 58.716 1.00 91.25 270 LEU A C 1
ATOM 2079 O O . LEU A 1 270 ? -32.894 13.053 59.642 1.00 91.25 270 LEU A O 1
ATOM 2083 N N . GLY A 1 271 ? -31.783 12.665 57.737 1.00 89.69 271 GLY A N 1
ATOM 2084 C CA . GLY A 1 271 ? -32.112 11.243 57.647 1.00 89.69 271 GLY A CA 1
ATOM 2085 C C . GLY A 1 271 ? -33.546 10.963 57.189 1.00 89.69 271 GLY A C 1
ATOM 2086 O O . GLY A 1 271 ? -33.992 9.816 57.239 1.00 89.69 271 GLY A O 1
ATOM 2087 N N . GLN A 1 272 ? -34.281 11.977 56.725 1.00 91.44 272 GLN A N 1
ATOM 2088 C CA . GLN A 1 272 ? -35.624 11.795 56.179 1.00 91.44 272 GLN A CA 1
ATOM 2089 C C . GLN A 1 272 ? -35.526 11.236 54.761 1.00 91.44 272 GLN A C 1
ATOM 2091 O O . GLN A 1 272 ? -34.737 11.722 53.947 1.00 91.44 272 GLN A O 1
ATOM 2096 N N . LYS A 1 273 ? -36.334 10.215 54.459 1.00 95.75 273 LYS A N 1
ATOM 2097 C CA . LYS A 1 273 ? -36.401 9.615 53.123 1.00 95.75 273 LYS A CA 1
ATOM 2098 C C . LYS A 1 273 ? -37.064 10.594 52.153 1.00 95.75 273 LYS A C 1
ATOM 2100 O O . LYS A 1 273 ? -38.213 10.965 52.361 1.00 95.75 273 LYS A O 1
ATOM 2105 N N . VAL A 1 274 ? -36.343 10.963 51.100 1.00 95.12 274 VAL A N 1
ATOM 2106 C CA . VAL A 1 274 ? -36.813 11.847 50.026 1.00 95.12 274 VAL A CA 1
ATOM 2107 C C . VAL A 1 274 ? -37.595 11.039 48.996 1.00 95.12 274 VAL A C 1
ATOM 2109 O O . VAL A 1 274 ? -38.734 11.360 48.688 1.00 95.12 274 VAL A O 1
ATOM 2112 N N . THR A 1 275 ? -37.001 9.956 48.491 1.00 95.19 275 THR A N 1
ATOM 2113 C CA . THR A 1 275 ? -37.635 9.082 47.499 1.00 95.19 275 THR A CA 1
ATOM 2114 C C . THR A 1 275 ? -37.015 7.683 47.510 1.00 95.19 275 THR A C 1
ATOM 2116 O O . THR A 1 275 ? -35.946 7.464 48.089 1.00 95.19 275 THR A O 1
ATOM 2119 N N . THR A 1 276 ? -37.691 6.729 46.879 1.00 95.81 276 THR A N 1
ATOM 2120 C CA . THR A 1 276 ? -37.175 5.391 46.576 1.00 95.81 276 THR A CA 1
ATOM 2121 C C . THR A 1 276 ? -37.052 5.283 45.060 1.00 95.81 276 THR A C 1
ATOM 2123 O O . THR A 1 276 ? -38.047 5.432 44.361 1.00 95.81 276 THR A O 1
ATOM 2126 N N . LEU A 1 277 ? -35.835 5.055 44.563 1.00 93.50 277 LEU A N 1
ATOM 2127 C CA . LEU A 1 277 ? -35.540 5.020 43.127 1.00 93.50 277 LEU A CA 1
ATOM 2128 C C . LEU A 1 277 ? -35.769 3.643 42.510 1.00 93.50 277 LEU A C 1
ATOM 2130 O O . LEU A 1 277 ? -36.216 3.536 41.376 1.00 93.50 277 LEU A O 1
ATOM 2134 N N . ALA A 1 278 ? -35.450 2.588 43.258 1.00 92.25 278 ALA A N 1
ATOM 2135 C CA . ALA A 1 278 ? -35.632 1.213 42.821 1.00 92.25 278 ALA A CA 1
ATOM 2136 C C . ALA A 1 278 ? -35.976 0.326 44.018 1.00 92.25 278 ALA A C 1
ATOM 2138 O O . ALA A 1 278 ? -35.362 0.424 45.086 1.00 92.25 278 ALA A O 1
ATOM 2139 N N . GLN A 1 279 ? -36.973 -0.537 43.849 1.00 92.81 279 GLN A N 1
ATOM 2140 C CA . GLN A 1 279 ? -37.405 -1.488 44.866 1.00 92.81 279 GLN A CA 1
ATOM 2141 C C . GLN A 1 279 ? -37.977 -2.737 44.198 1.00 92.81 279 GLN A C 1
ATOM 2143 O O . GLN A 1 279 ? -38.804 -2.627 43.299 1.00 92.81 279 GLN A O 1
ATOM 2148 N N . GLY A 1 280 ? -37.576 -3.919 44.667 1.00 88.00 280 GLY A N 1
ATOM 2149 C CA . GLY A 1 280 ? -38.087 -5.193 44.155 1.00 88.00 280 GLY A CA 1
ATOM 2150 C C . GLY A 1 280 ? -37.002 -6.253 44.014 1.00 88.00 280 GLY A C 1
ATOM 2151 O O . GLY A 1 280 ? -35.884 -6.061 44.483 1.00 88.00 280 GLY A O 1
ATOM 2152 N N . ALA A 1 281 ? -37.341 -7.382 43.392 1.00 86.50 281 ALA A N 1
ATOM 2153 C CA . ALA A 1 281 ? -36.383 -8.438 43.077 1.00 86.50 281 ALA A CA 1
ATOM 2154 C C . ALA A 1 281 ? -35.619 -8.092 41.793 1.00 86.50 281 ALA A C 1
ATOM 2156 O O . ALA A 1 281 ? -36.236 -7.918 40.746 1.00 86.50 281 ALA A O 1
ATOM 2157 N N . PHE A 1 282 ? -34.294 -8.005 41.885 1.00 85.62 282 PHE A N 1
ATOM 2158 C CA . PHE A 1 282 ? -33.397 -7.739 40.761 1.00 85.62 282 PHE A CA 1
ATOM 2159 C C . PHE A 1 282 ? -32.513 -8.973 40.524 1.00 85.62 282 PHE A C 1
ATOM 2161 O O . PHE A 1 282 ? -32.125 -9.625 41.500 1.00 85.62 282 PHE A O 1
ATOM 2168 N N . PRO A 1 283 ? -32.226 -9.350 39.263 1.00 81.25 283 PRO A N 1
ATOM 2169 C CA . PRO A 1 283 ? -31.259 -10.406 38.972 1.00 81.25 283 PRO A CA 1
ATOM 2170 C C . PRO A 1 283 ? -29.852 -9.985 39.420 1.00 81.25 283 PRO A C 1
ATOM 2172 O O . PRO A 1 283 ? -29.588 -8.798 39.615 1.00 81.25 283 PRO A O 1
ATOM 2175 N N . GLY A 1 284 ? -28.958 -10.957 39.602 1.00 80.94 284 GLY A N 1
ATOM 2176 C CA . GLY A 1 284 ? -27.538 -10.642 39.744 1.00 80.94 284 GLY A CA 1
ATOM 2177 C C . GLY A 1 284 ? -27.016 -9.994 38.455 1.00 80.94 284 GLY A C 1
ATOM 2178 O O . GLY A 1 284 ? -27.582 -10.229 37.391 1.00 80.94 284 GLY A O 1
ATOM 2179 N N . GLY A 1 285 ? -26.008 -9.136 38.567 1.00 84.62 285 GLY A N 1
ATOM 2180 C CA . GLY A 1 285 ? -25.464 -8.351 37.462 1.00 84.62 285 GLY A CA 1
ATOM 2181 C C . GLY A 1 285 ? -25.264 -6.880 37.818 1.00 84.62 285 GLY A C 1
ATOM 2182 O O . GLY A 1 285 ? -25.450 -6.461 38.967 1.00 84.62 285 GLY A O 1
ATOM 2183 N N . HIS A 1 286 ? -24.888 -6.104 36.808 1.00 86.00 286 HIS A N 1
ATOM 2184 C CA . HIS A 1 286 ? -24.701 -4.660 36.890 1.00 86.00 286 HIS A CA 1
ATOM 2185 C C . HIS A 1 286 ? -26.020 -3.929 36.625 1.00 86.00 286 HIS A C 1
ATOM 2187 O O . HIS A 1 286 ? -26.721 -4.213 35.655 1.00 86.00 286 HIS A O 1
ATOM 2193 N N . HIS A 1 287 ? -26.354 -2.957 37.471 1.00 88.38 287 HIS A N 1
ATOM 2194 C CA . HIS A 1 287 ? -27.597 -2.192 37.380 1.00 88.38 287 HIS A CA 1
ATOM 2195 C C . HIS A 1 287 ? -27.318 -0.698 37.423 1.00 88.38 287 HIS A C 1
ATOM 2197 O O . HIS A 1 287 ? -26.453 -0.229 38.162 1.00 88.38 287 HIS A O 1
ATOM 2203 N N . THR A 1 288 ? -28.101 0.074 36.673 1.00 91.50 288 THR A N 1
ATOM 2204 C CA . THR A 1 288 ? -28.035 1.538 36.689 1.00 91.50 288 THR A CA 1
ATOM 2205 C C . THR A 1 288 ? -29.419 2.134 36.898 1.00 91.50 288 THR A C 1
ATOM 2207 O O . THR A 1 288 ? -30.418 1.653 36.367 1.00 91.50 288 THR A O 1
ATOM 2210 N N . VAL A 1 289 ? -29.489 3.177 37.724 1.00 90.31 289 VAL A N 1
ATOM 2211 C CA . VAL A 1 289 ? -30.723 3.907 38.016 1.00 90.31 289 VAL A CA 1
ATOM 2212 C C . VAL A 1 289 ? -30.436 5.399 37.970 1.00 90.31 289 VAL A C 1
ATOM 2214 O O . VAL A 1 289 ? -29.555 5.903 38.669 1.00 90.31 289 VAL A O 1
ATOM 2217 N N . THR A 1 290 ? -31.191 6.116 37.148 1.00 94.38 290 THR A N 1
ATOM 2218 C CA . THR A 1 290 ? -31.087 7.568 37.021 1.00 94.38 290 THR A CA 1
ATOM 2219 C C . THR A 1 290 ? -31.970 8.257 38.056 1.00 94.38 290 THR A C 1
ATOM 2221 O O . THR A 1 290 ? -33.119 7.868 38.266 1.00 94.38 290 THR A O 1
ATOM 2224 N N . TRP A 1 291 ? -31.442 9.301 38.693 1.00 94.56 291 TRP A N 1
ATOM 2225 C CA . TRP A 1 291 ? -32.214 10.197 39.542 1.00 94.56 291 TRP A CA 1
ATOM 2226 C C . TRP A 1 291 ? -32.261 11.601 38.954 1.00 94.56 291 TRP A C 1
ATOM 2228 O O . TRP A 1 291 ? -31.227 12.232 38.738 1.00 94.56 291 TRP A O 1
ATOM 2238 N N . GLU A 1 292 ? -33.483 12.087 38.770 1.00 93.44 292 GLU A N 1
ATOM 2239 C CA . GLU A 1 292 ? -33.807 13.475 38.465 1.00 93.44 292 GLU A CA 1
ATOM 2240 C C . GLU A 1 292 ? -34.753 13.987 39.574 1.00 93.44 292 GLU A C 1
ATOM 2242 O O . GLU A 1 292 ? -35.908 13.557 39.645 1.00 93.44 292 GLU A O 1
ATOM 2247 N N . PRO A 1 293 ? -34.266 14.810 40.523 1.00 90.31 293 PRO A N 1
ATOM 2248 C CA . PRO A 1 293 ? -35.073 15.369 41.599 1.00 90.31 293 PRO A CA 1
ATOM 2249 C C . PRO A 1 293 ? -36.141 16.324 41.059 1.00 90.31 293 PRO A C 1
ATOM 2251 O O . PRO A 1 293 ? -35.878 17.125 40.162 1.00 90.31 293 PRO A O 1
ATOM 2254 N N . ASP A 1 294 ? -37.330 16.299 41.662 1.00 87.94 294 ASP A N 1
ATOM 2255 C CA . ASP A 1 294 ? -38.374 17.266 41.335 1.00 87.94 294 ASP A CA 1
ATOM 2256 C C . ASP A 1 294 ? -38.018 18.695 41.795 1.00 87.94 294 ASP A C 1
ATOM 2258 O O . ASP A 1 294 ? -37.040 18.952 42.505 1.00 87.94 294 ASP A O 1
ATOM 2262 N N . ALA A 1 295 ? -38.842 19.667 41.395 1.00 83.88 295 ALA A N 1
ATOM 2263 C CA . ALA A 1 295 ? -38.593 21.072 41.693 1.00 83.88 295 ALA A CA 1
ATOM 2264 C C . ALA A 1 295 ? -38.602 21.426 43.195 1.00 83.88 295 ALA A C 1
ATOM 2266 O O . ALA A 1 295 ? -38.090 22.491 43.543 1.00 83.88 295 ALA A O 1
ATOM 2267 N N . THR A 1 296 ? -39.154 20.565 44.057 1.00 86.19 296 THR A N 1
ATOM 2268 C CA . THR A 1 296 ? -39.284 20.778 45.506 1.00 86.19 296 THR A CA 1
ATOM 2269 C C . THR A 1 296 ? -38.049 20.330 46.292 1.00 86.19 296 THR A C 1
ATOM 2271 O O . THR A 1 296 ? -37.874 20.733 47.444 1.00 86.19 296 THR A O 1
ATOM 2274 N N . VAL A 1 297 ? -37.157 19.550 45.672 1.00 90.31 297 VAL A N 1
ATOM 2275 C CA . VAL A 1 297 ? -35.885 19.119 46.264 1.00 90.31 297 VAL A CA 1
ATOM 2276 C C . VAL A 1 297 ? -34.850 20.250 46.162 1.00 90.31 297 VAL A C 1
ATOM 2278 O O . VAL A 1 297 ? -34.502 20.703 45.072 1.00 90.31 297 VAL A O 1
ATOM 2281 N N . ALA A 1 298 ? -34.355 20.730 47.307 1.00 91.69 298 ALA A N 1
ATOM 2282 C CA . ALA A 1 298 ? -33.408 21.848 47.385 1.00 91.69 298 ALA A CA 1
ATOM 2283 C C . ALA A 1 298 ? -31.952 21.433 47.083 1.00 91.69 298 ALA A C 1
ATOM 2285 O O . ALA A 1 298 ? -31.567 20.288 47.322 1.00 91.69 298 ALA A O 1
ATOM 2286 N N . SER A 1 299 ? -31.112 22.374 46.634 1.00 92.06 299 SER A N 1
ATOM 2287 C CA . SER A 1 299 ? -29.655 22.177 46.532 1.00 92.06 299 SER A CA 1
ATOM 2288 C C . SER A 1 299 ? -29.065 21.776 47.885 1.00 92.06 299 SER A C 1
ATOM 2290 O O . SER A 1 299 ? -29.439 22.326 48.923 1.00 92.06 299 SER A O 1
ATOM 2292 N N . GLY A 1 300 ? -28.132 20.824 47.895 1.00 92.75 300 GLY A N 1
ATOM 2293 C CA . GLY A 1 300 ? -27.536 20.350 49.139 1.00 92.75 300 GLY A CA 1
ATOM 2294 C C . GLY A 1 300 ? -26.952 18.947 49.066 1.00 92.75 300 GLY A C 1
ATOM 2295 O O . GLY A 1 300 ? -26.812 18.343 48.002 1.00 92.75 300 GLY A O 1
ATOM 2296 N N . VAL A 1 301 ? -26.585 18.437 50.240 1.00 94.81 301 VAL A N 1
ATOM 2297 C CA . VAL A 1 301 ? -26.015 17.099 50.405 1.00 94.81 301 VAL A CA 1
ATOM 2298 C C . VAL A 1 301 ? -27.131 16.089 50.646 1.00 94.81 301 VAL A C 1
ATOM 2300 O O . VAL A 1 301 ? -27.983 16.282 51.513 1.00 94.81 301 VAL A O 1
ATOM 2303 N N . TYR A 1 302 ? -27.071 14.979 49.921 1.00 96.38 302 TYR A N 1
ATOM 2304 C CA . TYR A 1 302 ? -27.977 13.847 50.057 1.00 96.38 302 TYR A CA 1
ATOM 2305 C C . TYR A 1 302 ? -27.185 12.554 50.226 1.00 96.38 302 TYR A C 1
ATOM 2307 O O . TYR A 1 302 ? -26.029 12.445 49.810 1.00 96.38 302 TYR A O 1
ATOM 2315 N N . PHE A 1 303 ? -27.830 11.551 50.810 1.00 96.94 303 PHE A N 1
ATOM 2316 C CA . PHE A 1 303 ? -27.298 10.199 50.913 1.00 96.94 303 PHE A CA 1
ATOM 2317 C C . PHE A 1 303 ? -28.218 9.238 50.186 1.00 96.94 303 PHE A C 1
ATOM 2319 O O . PHE A 1 303 ? -29.432 9.305 50.349 1.00 96.94 303 PHE A O 1
ATOM 2326 N N . TYR A 1 304 ? -27.658 8.316 49.421 1.00 97.00 304 TYR A N 1
ATOM 2327 C CA . TYR A 1 304 ? -28.412 7.205 48.856 1.00 97.00 304 TYR A CA 1
ATOM 2328 C C . TYR A 1 304 ? -27.927 5.911 49.487 1.00 97.00 304 TYR A C 1
ATOM 2330 O O . TYR A 1 304 ? -26.736 5.723 49.746 1.00 97.00 304 TYR A O 1
ATOM 2338 N N . ARG A 1 305 ? -28.887 5.046 49.799 1.00 96.75 305 ARG A N 1
ATOM 2339 C CA . ARG A 1 305 ? -28.671 3.774 50.474 1.00 96.75 305 ARG A CA 1
ATOM 2340 C C . ARG A 1 305 ? -29.255 2.664 49.628 1.00 96.75 305 ARG A C 1
ATOM 2342 O O . ARG A 1 305 ? -30.457 2.684 49.368 1.00 96.75 305 ARG A O 1
ATOM 2349 N N . LEU A 1 306 ? -28.415 1.697 49.282 1.00 97.31 306 LEU A N 1
ATOM 2350 C CA . LEU A 1 306 ? -28.819 0.442 48.671 1.00 97.31 306 LEU A CA 1
ATOM 2351 C C . LEU A 1 306 ? -28.795 -0.652 49.733 1.00 97.31 306 LEU A C 1
ATOM 2353 O O . LEU A 1 306 ? -27.770 -0.876 50.379 1.00 97.31 306 LEU A O 1
ATOM 2357 N N . ARG A 1 307 ? -29.921 -1.338 49.902 1.00 94.88 307 ARG A N 1
ATOM 2358 C CA . ARG A 1 307 ? -30.018 -2.572 50.685 1.00 94.88 307 ARG A CA 1
ATOM 2359 C C . ARG A 1 307 ? -30.316 -3.728 49.745 1.00 94.88 307 ARG A C 1
ATOM 2361 O O . ARG A 1 307 ? -31.292 -3.622 49.016 1.00 94.88 307 ARG A O 1
ATOM 2368 N N . ALA A 1 308 ? -29.541 -4.806 49.814 1.00 90.25 308 ALA A N 1
ATOM 2369 C CA . ALA A 1 308 ? -29.771 -6.061 49.099 1.00 90.25 308 ALA A CA 1
ATOM 2370 C C . ALA A 1 308 ? -29.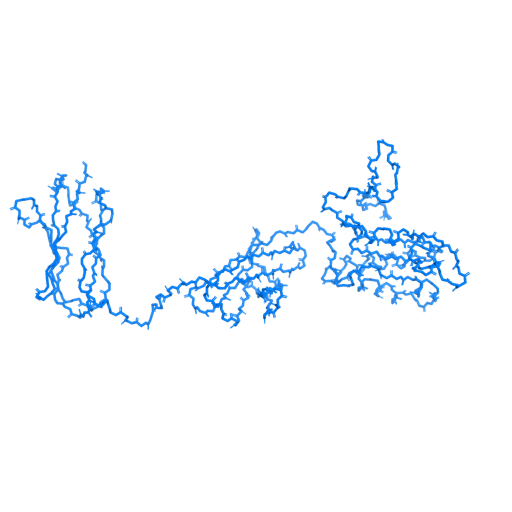651 -7.221 50.102 1.00 90.25 308 ALA A C 1
ATOM 2372 O O . ALA A 1 308 ? -28.560 -7.543 50.573 1.00 90.25 308 ALA A O 1
ATOM 2373 N N . GLY A 1 309 ? -30.784 -7.796 50.520 1.00 83.75 309 GLY A N 1
ATOM 2374 C CA . GLY A 1 309 ? -30.806 -8.802 51.592 1.00 83.75 309 GLY A CA 1
ATOM 2375 C C . GLY A 1 309 ? -30.210 -8.286 52.916 1.00 83.75 309 GLY A C 1
ATOM 2376 O O . GLY A 1 309 ? -30.755 -7.361 53.536 1.00 83.75 309 GLY A O 1
ATOM 2377 N N . ALA A 1 310 ? -29.104 -8.903 53.353 1.00 83.62 310 ALA A N 1
ATOM 2378 C CA . ALA A 1 310 ? -28.347 -8.525 54.553 1.00 83.62 310 ALA A CA 1
ATOM 2379 C C . ALA A 1 310 ? -27.294 -7.426 54.302 1.00 83.62 310 ALA A C 1
ATOM 2381 O O . ALA A 1 310 ? -26.860 -6.774 55.252 1.00 83.62 310 ALA A O 1
ATOM 2382 N N . ALA A 1 311 ? -26.902 -7.186 53.047 1.00 87.38 311 ALA A N 1
ATOM 2383 C CA . ALA A 1 311 ? -25.909 -6.180 52.697 1.00 87.38 311 ALA A CA 1
ATOM 2384 C C . ALA A 1 311 ? -26.548 -4.788 52.587 1.00 87.38 311 ALA A C 1
ATOM 2386 O O . ALA A 1 311 ? -27.674 -4.621 52.108 1.00 87.38 311 ALA A O 1
ATOM 2387 N N . THR A 1 312 ? -25.846 -3.760 53.063 1.00 95.00 312 THR A N 1
ATOM 2388 C CA . THR A 1 312 ? -26.273 -2.360 52.943 1.00 95.00 312 THR A CA 1
ATOM 2389 C C . THR A 1 312 ? -25.062 -1.473 52.703 1.00 95.00 312 THR A C 1
ATOM 2391 O O . THR A 1 312 ? -24.106 -1.518 53.472 1.00 95.00 312 THR A O 1
ATOM 2394 N N . GLN A 1 313 ? -25.121 -0.639 51.666 1.00 95.19 313 GLN A N 1
ATOM 2395 C CA . GLN A 1 313 ? -24.117 0.385 51.382 1.00 95.19 313 GLN A CA 1
ATOM 2396 C C . GLN A 1 313 ? -24.774 1.758 51.256 1.00 95.19 313 GLN A C 1
ATOM 2398 O O . GLN A 1 313 ? -25.929 1.885 50.842 1.00 95.19 313 GLN A O 1
ATOM 2403 N N . VAL A 1 314 ? -24.038 2.790 51.668 1.00 96.25 314 VAL A N 1
ATOM 2404 C CA . VAL A 1 314 ? -24.483 4.186 51.676 1.00 96.25 314 VAL A CA 1
ATOM 2405 C C . VAL A 1 314 ? -23.402 5.039 51.036 1.00 96.25 314 VAL A C 1
ATOM 2407 O O . VAL A 1 314 ? -22.219 4.887 51.340 1.00 96.25 314 VAL A O 1
ATOM 2410 N N . ARG A 1 315 ? -23.810 5.971 50.183 1.00 96.75 315 ARG A N 1
ATOM 2411 C CA . ARG A 1 315 ? -22.922 6.929 49.526 1.00 96.75 315 ARG A CA 1
ATOM 2412 C C . ARG A 1 315 ? -23.525 8.331 49.584 1.00 96.75 315 ARG A C 1
ATOM 2414 O O . ARG A 1 315 ? -24.717 8.505 49.839 1.00 96.75 315 ARG A O 1
ATOM 2421 N N . LYS A 1 316 ? -22.676 9.337 49.378 1.00 95.69 316 LYS A N 1
ATOM 2422 C CA . LYS A 1 316 ? -23.015 10.762 49.477 1.00 95.69 316 LYS A CA 1
ATOM 2423 C C . LYS A 1 316 ? -23.005 11.406 48.095 1.00 95.69 316 LYS A C 1
ATOM 2425 O O . LYS A 1 316 ? -22.037 11.243 47.353 1.00 95.69 316 LYS A O 1
ATOM 2430 N N . MET A 1 317 ? -24.012 12.223 47.815 1.00 95.69 317 MET A N 1
ATOM 2431 C CA . MET A 1 317 ? -24.122 13.033 46.604 1.00 95.69 317 MET A CA 1
ATOM 2432 C C . MET A 1 317 ? -24.423 14.496 46.914 1.00 95.69 317 MET A C 1
ATOM 2434 O O . MET A 1 317 ? -24.953 14.817 47.979 1.00 95.69 317 MET A O 1
ATOM 2438 N N . VAL A 1 318 ? -24.062 15.381 45.987 1.00 95.19 318 VAL A N 1
ATOM 2439 C CA . VAL A 1 318 ? -24.283 16.825 46.092 1.00 95.19 318 VAL A CA 1
ATOM 2440 C C . VAL A 1 318 ? -25.110 17.292 44.898 1.00 95.19 318 VAL A C 1
ATOM 2442 O O . VAL A 1 318 ? -24.653 17.217 43.760 1.00 95.19 318 VAL A O 1
ATOM 2445 N N . LEU A 1 319 ? -26.322 17.775 45.167 1.00 94.56 319 LEU A N 1
ATOM 2446 C CA . LEU A 1 319 ? -27.183 18.420 44.176 1.00 94.56 319 LEU A CA 1
ATOM 2447 C C . LEU A 1 319 ? -26.850 19.912 44.125 1.00 94.56 319 LEU A C 1
ATOM 2449 O O . LEU A 1 319 ? -26.926 20.591 45.154 1.00 94.56 319 LEU A O 1
ATOM 2453 N N . MET A 1 320 ? -26.519 20.416 42.938 1.00 90.19 320 MET A N 1
ATOM 2454 C CA . MET A 1 320 ? -26.366 21.845 42.669 1.00 90.19 320 MET A CA 1
ATOM 2455 C C . MET A 1 320 ? -27.453 22.279 41.695 1.00 90.19 320 MET A C 1
ATOM 2457 O O . MET A 1 320 ? -27.425 21.880 40.541 1.00 90.19 320 MET A O 1
ATOM 2461 N N . LYS A 1 321 ? -28.399 23.085 42.162 1.00 76.19 321 LYS A N 1
ATOM 2462 C CA . LYS A 1 321 ? -29.409 23.761 41.345 1.00 76.19 321 LYS A CA 1
ATOM 2463 C C . LYS A 1 321 ? -29.145 25.258 41.337 1.00 76.19 321 LYS A C 1
ATOM 2465 O O . LYS A 1 321 ? -28.719 25.757 42.409 1.00 76.19 321 LYS A O 1
#